Protein AF-A0A959KYI1-F1 (afdb_monomer)

Secondary structure (DSSP, 8-state):
-TTT---GGGGHHHHHHHHHTT----------TTTTS--STTS-HHHHHHHHHHHHHHHHHHHHHHHHTHHHHT--TTS-EEEEETHHHHHHHHHHHS-HHHH-SS-----TT---SEEEEES-EES-GGGS-TTT---EEEEEETT-SSS-SSEEEGGG--TT-TT--EEEEHHHHHHHHHHTT--EEEEEETT--GGGGGHHHHT-HHHHHHHHHHHHTT---EEEEEE--

Sequence (233 aa):
GGFS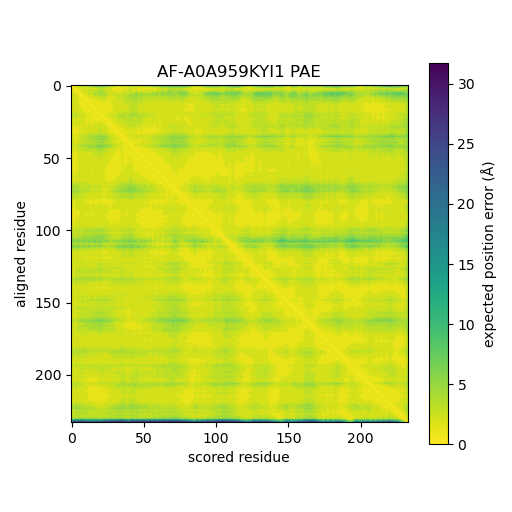SGERSAGHPFCEFMAGEGFVAASISYTLYMQDKDFSCGGITGEKIKAMQYGANDLWLATSYLIGQRKTYRIDPSKIFIAGSSAGAETCFHAAFWNREQMKRYEHRLPDDFRYAGMIAGAGAIMDLNLITAQNRIPTLMFHGDQDRLVPYGTAAHHYCDPSATGWLMFFGSHSVFEYLRNMGETCSLLTYRDKGHEVAGILFDQNQEVISRFLKRVLDGEIFQEHAVLTD

Radius of gyration: 16.6 Å; Cα contacts (8 Å, |Δi|>4): 463; chains: 1; bounding box: 40×35×45 Å

Nearest PDB structures (foldseek):
  5vns-assembly1_A  TM=3.622E-01  e=4.805E-01  Mycobacterium tuberculosis
  4qdx-assembly1_A  TM=3.759E-01  e=1.154E+00  Mycobacterium tuberculosis H37Rv
  6hcd-assembly1_A  TM=3.289E-01  e=4.574E+00  Archaeoglobus fulgidus
  3zx3-assembly1_B  TM=2.693E-01  e=8.034E+00  Rattus norvegicus

Structure (mmCIF, N/CA/C/O backbone):
data_AF-A0A959KYI1-F1
#
_entry.id   AF-A0A959KYI1-F1
#
loop_
_atom_site.group_PDB
_atom_site.id
_atom_site.type_symbol
_atom_site.label_atom_id
_atom_site.label_alt_id
_atom_site.label_comp_id
_atom_site.label_asym_id
_atom_site.label_entity_id
_atom_site.label_seq_id
_atom_site.pdbx_PDB_ins_code
_atom_site.Cartn_x
_atom_site.Cartn_y
_atom_site.Cartn_z
_atom_site.occupancy
_atom_site.B_iso_or_equiv
_atom_site.auth_seq_id
_atom_site.auth_comp_id
_atom_site.auth_asym_id
_atom_site.auth_atom_id
_atom_site.pdbx_PDB_model_num
ATOM 1 N N . GLY A 1 1 ? 6.718 9.550 -5.365 1.00 81.81 1 GLY A N 1
ATOM 2 C CA . GLY A 1 1 ? 6.516 8.160 -5.815 1.00 81.81 1 GLY A CA 1
ATOM 3 C C . GLY A 1 1 ? 7.852 7.465 -5.995 1.00 81.81 1 GLY A C 1
ATOM 4 O O . GLY A 1 1 ? 8.882 8.116 -5.862 1.00 81.81 1 GLY A O 1
ATOM 5 N N . GLY A 1 2 ? 7.836 6.153 -6.261 1.00 95.19 2 GLY A N 1
ATOM 6 C CA . GLY A 1 2 ? 9.047 5.347 -6.499 1.00 95.19 2 GLY A CA 1
ATOM 7 C C . GLY A 1 2 ? 10.052 5.322 -5.340 1.00 95.19 2 GLY A C 1
ATOM 8 O O . GLY A 1 2 ? 11.241 5.148 -5.573 1.00 95.19 2 GLY A O 1
ATOM 9 N N . PHE A 1 3 ? 9.600 5.583 -4.107 1.00 98.25 3 PHE A N 1
ATOM 10 C CA . PHE A 1 3 ? 10.446 5.762 -2.917 1.00 98.25 3 PHE A CA 1
ATOM 11 C C . PHE A 1 3 ? 11.528 6.850 -3.025 1.00 98.25 3 PHE A C 1
ATOM 13 O O . PHE A 1 3 ? 12.450 6.870 -2.213 1.00 98.25 3 PHE A O 1
ATOM 20 N N . SER A 1 4 ? 11.445 7.745 -4.011 1.00 97.56 4 SER A N 1
ATOM 21 C CA . SER A 1 4 ? 12.467 8.763 -4.295 1.00 97.56 4 SER A CA 1
ATOM 22 C C . SER A 1 4 ? 11.951 10.196 -4.182 1.00 97.56 4 SER A C 1
ATOM 24 O O . SER A 1 4 ? 12.737 11.133 -4.084 1.00 97.56 4 SER A O 1
ATOM 26 N N . SER A 1 5 ? 10.630 10.378 -4.187 1.00 96.56 5 SER A N 1
ATOM 27 C CA . SER A 1 5 ? 9.976 11.687 -4.153 1.00 96.56 5 SER A CA 1
ATOM 28 C C . SER A 1 5 ? 8.625 11.642 -3.440 1.00 96.56 5 SER A C 1
ATOM 30 O O . SER A 1 5 ? 8.045 10.570 -3.238 1.00 96.56 5 SER A O 1
ATOM 32 N N . GLY A 1 6 ? 8.075 12.818 -3.151 1.00 93.25 6 GLY A N 1
ATOM 33 C CA . GLY A 1 6 ? 6.743 13.000 -2.580 1.00 93.25 6 GLY A CA 1
ATOM 34 C C . GLY A 1 6 ? 6.786 13.692 -1.225 1.00 93.25 6 GLY A C 1
ATOM 35 O O . GLY A 1 6 ? 7.825 13.778 -0.575 1.00 93.25 6 GLY A O 1
ATOM 36 N N . GLU A 1 7 ? 5.632 14.186 -0.801 1.00 93.81 7 GLU A N 1
ATOM 37 C CA . GLU A 1 7 ? 5.469 14.913 0.451 1.00 93.81 7 GLU A CA 1
ATOM 38 C C . GLU A 1 7 ? 4.096 14.629 1.060 1.00 93.81 7 GLU A C 1
ATOM 40 O O . GLU A 1 7 ? 3.144 14.279 0.362 1.00 93.81 7 GLU A O 1
ATOM 45 N N . ARG A 1 8 ? 3.989 14.773 2.384 1.00 93.12 8 ARG A N 1
ATOM 46 C CA . ARG A 1 8 ? 2.762 14.422 3.118 1.00 93.12 8 ARG A CA 1
ATOM 47 C C . ARG A 1 8 ? 1.567 15.313 2.763 1.00 93.12 8 ARG A C 1
ATOM 49 O O . ARG A 1 8 ? 0.428 14.868 2.888 1.00 93.12 8 ARG A O 1
ATOM 56 N N . SER A 1 9 ? 1.824 16.550 2.337 1.00 95.94 9 SER A N 1
ATOM 57 C CA . SER A 1 9 ? 0.815 17.544 1.946 1.00 95.94 9 SER A CA 1
ATOM 58 C C . SER A 1 9 ? -0.052 17.068 0.791 1.00 95.94 9 SER A C 1
ATOM 60 O O . SER A 1 9 ? -1.235 17.392 0.760 1.00 95.94 9 SER A O 1
ATOM 62 N N . ALA A 1 10 ? 0.490 16.228 -0.096 1.00 93.81 10 ALA A N 1
ATOM 63 C CA . ALA A 1 10 ? -0.273 15.621 -1.184 1.00 93.81 10 ALA A CA 1
ATOM 64 C C . ALA A 1 10 ? -1.470 14.792 -0.679 1.00 93.81 10 ALA A C 1
ATOM 66 O O . ALA A 1 10 ? -2.479 14.693 -1.363 1.00 93.81 10 ALA A O 1
ATOM 67 N N . GLY A 1 11 ? -1.389 14.232 0.533 1.00 95.94 11 GLY A N 1
ATOM 68 C CA . GLY A 1 11 ? -2.485 13.475 1.141 1.00 95.94 11 GLY A CA 1
ATOM 69 C C . GLY A 1 11 ? -3.509 14.322 1.903 1.00 95.94 11 GLY A C 1
ATOM 70 O O . GLY A 1 11 ? -4.488 13.759 2.388 1.00 95.94 11 GLY A O 1
ATOM 71 N N . HIS A 1 12 ? -3.304 15.638 2.057 1.00 97.25 12 HIS A N 1
ATOM 72 C CA . HIS A 1 12 ? -4.212 16.481 2.846 1.00 97.25 12 HIS A CA 1
ATOM 73 C C . HIS A 1 12 ? -5.642 16.517 2.287 1.00 97.25 12 HIS A C 1
ATOM 75 O O . HIS A 1 12 ? -6.546 16.278 3.084 1.00 97.25 12 HIS A O 1
ATOM 81 N N . PRO A 1 13 ? -5.884 16.706 0.971 1.00 97.69 13 PRO A N 1
ATOM 82 C CA . PRO A 1 13 ? -7.253 16.737 0.445 1.00 97.69 13 PRO A CA 1
ATOM 83 C C . PRO A 1 13 ? -8.016 15.434 0.711 1.00 97.69 13 PRO A C 1
ATOM 85 O O . PRO A 1 13 ? -9.176 15.452 1.114 1.00 97.69 13 PRO A O 1
ATOM 88 N N . PHE A 1 14 ? -7.340 14.290 0.568 1.00 98.12 14 PHE A N 1
ATOM 89 C CA . PHE A 1 14 ? -7.917 12.993 0.912 1.00 98.12 14 PHE A CA 1
ATOM 90 C C . PHE A 1 14 ? -8.197 12.864 2.415 1.00 98.12 14 PHE A C 1
ATOM 92 O O . PHE A 1 14 ? -9.258 12.382 2.808 1.00 98.12 14 PHE A O 1
ATOM 99 N N . CYS A 1 15 ? -7.288 13.333 3.274 1.00 98.38 15 CYS A N 1
ATOM 100 C CA . CYS A 1 15 ? -7.518 13.326 4.718 1.00 98.38 15 CYS A CA 1
ATOM 101 C C . CYS A 1 15 ? -8.690 14.231 5.126 1.00 98.38 15 CYS A C 1
ATOM 103 O O . CYS A 1 15 ? -9.468 13.846 5.99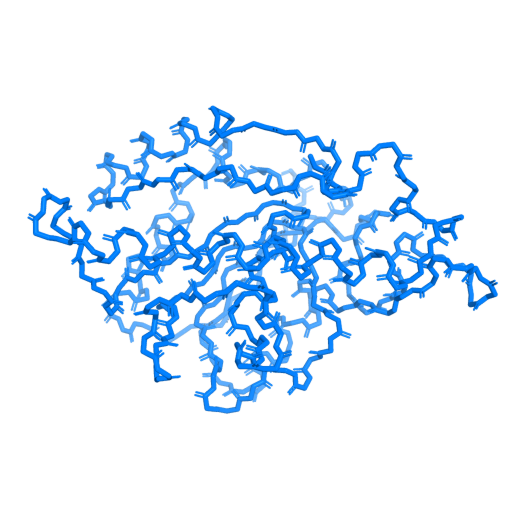5 1.00 98.38 15 CYS A O 1
ATOM 105 N N . GLU A 1 16 ? -8.837 15.400 4.501 1.00 98.38 16 GLU A N 1
ATOM 106 C CA . GLU A 1 16 ? -9.958 16.317 4.730 1.00 98.38 16 GLU A CA 1
ATOM 107 C C . GLU A 1 16 ? -11.292 15.680 4.329 1.00 98.38 16 GLU A C 1
ATOM 109 O O . GLU A 1 16 ? -12.239 15.704 5.117 1.00 98.38 16 GLU A O 1
ATOM 114 N N . PHE A 1 17 ? -11.351 15.033 3.159 1.00 98.56 17 PHE A N 1
ATOM 115 C CA . PHE A 1 17 ? -12.530 14.277 2.737 1.00 98.56 17 PHE A CA 1
ATOM 116 C C . PHE A 1 17 ? -12.882 1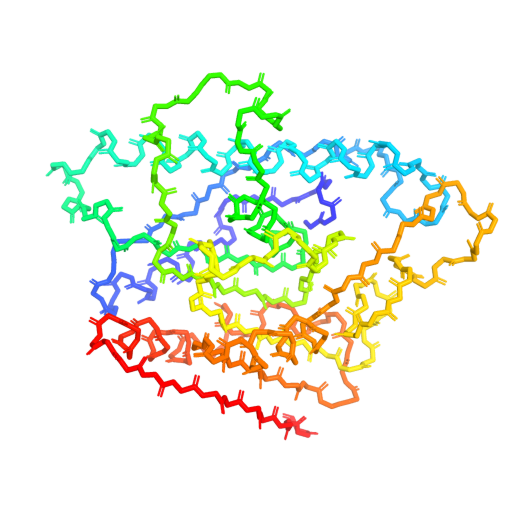3.170 3.741 1.00 98.56 17 PHE A C 1
ATOM 118 O O . PHE A 1 17 ? -14.011 13.095 4.225 1.00 98.56 17 PHE A O 1
ATOM 125 N N . MET A 1 18 ? -11.904 12.340 4.118 1.00 98.62 18 MET A N 1
ATOM 126 C CA . MET A 1 18 ? -12.131 11.233 5.051 1.00 98.62 18 MET A CA 1
ATOM 127 C C . MET A 1 18 ? -12.538 11.721 6.450 1.00 98.62 18 MET A C 1
ATOM 129 O O . MET A 1 18 ? -13.353 11.071 7.109 1.00 98.62 18 MET A O 1
ATOM 133 N N . ALA A 1 19 ? -12.036 12.880 6.885 1.00 98.06 19 ALA A N 1
ATOM 134 C CA . ALA A 1 19 ? -12.492 13.537 8.107 1.00 98.06 19 ALA A CA 1
ATOM 135 C C . ALA A 1 19 ? -13.965 13.960 8.023 1.00 98.06 19 ALA A C 1
ATOM 137 O O . ALA A 1 19 ? -14.714 13.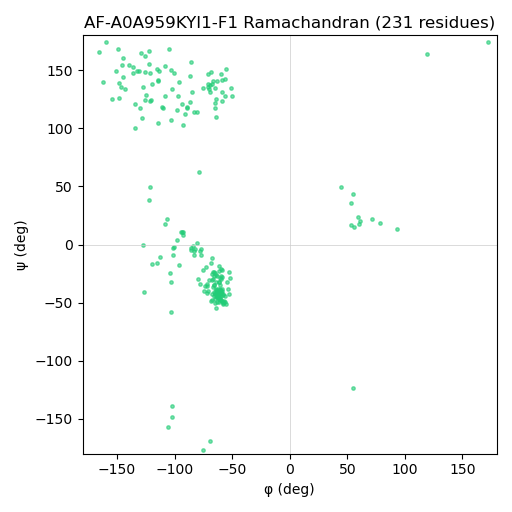743 8.979 1.00 98.06 19 ALA A O 1
ATOM 138 N N . GLY A 1 20 ? -14.403 14.483 6.873 1.00 98.19 20 GLY A N 1
ATOM 139 C CA . GLY A 1 20 ? -15.817 14.755 6.588 1.00 98.19 20 GLY A CA 1
ATOM 140 C C . GLY A 1 20 ? -16.695 13.498 6.616 1.00 98.19 20 GLY A C 1
ATOM 141 O O . GLY A 1 20 ? -17.833 13.550 7.076 1.00 98.19 20 GLY A O 1
ATOM 142 N N . GLU A 1 21 ? -16.139 12.351 6.223 1.00 98.12 21 GLU A N 1
ATOM 143 C CA . GLU A 1 21 ? -16.808 11.043 6.241 1.00 98.12 21 GLU A CA 1
ATOM 144 C C . GLU A 1 21 ? -16.830 10.360 7.624 1.00 98.12 21 GLU A C 1
ATOM 146 O O . GLU A 1 21 ? -17.360 9.251 7.750 1.00 98.12 21 GLU A O 1
ATOM 151 N N . GLY A 1 22 ? -16.285 11.010 8.660 1.00 96.62 22 GLY A N 1
ATOM 152 C CA . GLY A 1 22 ? -16.297 10.529 10.045 1.00 96.62 22 GLY A CA 1
ATOM 153 C C . GLY A 1 22 ? -15.065 9.721 10.466 1.00 96.62 22 GLY A C 1
ATOM 154 O O . GLY A 1 22 ? -15.093 9.083 11.520 1.00 96.62 22 GLY A O 1
ATOM 155 N N . PHE A 1 23 ? -13.983 9.743 9.682 1.00 98.12 23 PHE A N 1
ATOM 156 C CA . PHE A 1 23 ? -12.733 9.050 9.999 1.00 98.12 23 PHE A CA 1
ATOM 157 C C . PHE A 1 23 ? -11.676 9.997 10.571 1.00 98.12 23 PHE A C 1
ATOM 159 O O . PHE A 1 23 ? -11.552 11.150 10.174 1.00 98.12 23 PHE A O 1
ATOM 166 N N . VAL A 1 24 ? -10.831 9.490 11.467 1.00 97.88 24 VAL A N 1
ATOM 167 C CA . VAL A 1 24 ? -9.574 10.170 11.802 1.00 97.88 24 VAL A CA 1
ATOM 168 C C . VAL A 1 24 ? -8.572 9.837 10.703 1.00 97.88 24 VAL A C 1
ATOM 170 O O . VAL A 1 24 ? -8.180 8.679 10.568 1.00 97.88 24 VAL A O 1
ATOM 173 N N . ALA A 1 25 ? -8.160 10.834 9.922 1.00 97.62 25 ALA A N 1
ATOM 174 C CA . ALA A 1 25 ? -7.236 10.652 8.808 1.00 97.62 25 ALA A CA 1
ATOM 175 C C . ALA A 1 25 ? -5.907 11.377 9.052 1.00 97.62 25 ALA A C 1
ATOM 177 O O . ALA A 1 25 ? -5.871 12.478 9.600 1.00 97.62 25 ALA A O 1
ATOM 178 N N . ALA A 1 26 ? -4.807 10.746 8.643 1.00 97.38 26 ALA A N 1
ATOM 179 C CA . ALA A 1 26 ? -3.468 11.308 8.739 1.00 97.38 26 ALA A CA 1
ATOM 180 C C . ALA A 1 26 ? -2.638 10.907 7.517 1.00 97.38 26 ALA A C 1
ATOM 182 O O . ALA A 1 26 ? -2.590 9.730 7.158 1.00 97.38 26 ALA A O 1
ATOM 183 N N . SER A 1 27 ? -1.938 11.873 6.923 1.00 97.62 27 SER A N 1
ATOM 184 C CA . SER A 1 27 ? -0.898 11.618 5.931 1.00 97.62 27 SER A CA 1
ATOM 185 C C . SER A 1 27 ? 0.475 11.616 6.601 1.00 97.62 27 SER A C 1
ATOM 187 O O . SER A 1 27 ? 0.767 12.423 7.489 1.00 97.62 27 SER A O 1
ATOM 189 N N . ILE A 1 28 ? 1.337 10.686 6.192 1.00 97.50 28 ILE A N 1
ATOM 190 C CA . ILE A 1 28 ? 2.666 10.505 6.784 1.00 97.50 28 ILE A CA 1
ATOM 191 C C . ILE A 1 28 ? 3.751 10.819 5.760 1.00 97.50 28 ILE A C 1
ATOM 193 O O . ILE A 1 28 ? 3.571 10.636 4.558 1.00 97.50 28 ILE A O 1
ATOM 197 N N . SER A 1 29 ? 4.903 11.270 6.245 1.00 97.44 29 SER A N 1
ATOM 198 C CA . SER A 1 29 ? 6.139 11.187 5.469 1.00 97.44 29 SER A CA 1
ATOM 199 C C . SER A 1 29 ? 6.772 9.820 5.709 1.00 97.44 29 SER A C 1
ATOM 201 O O . SER A 1 29 ? 6.733 9.325 6.833 1.00 97.44 29 SER A O 1
ATOM 203 N N . TYR A 1 30 ? 7.401 9.262 4.682 1.00 96.88 30 TYR A N 1
ATOM 204 C CA . TYR A 1 30 ? 8.293 8.113 4.798 1.00 96.88 30 TYR A CA 1
ATOM 205 C C . TYR A 1 30 ? 9.651 8.453 4.173 1.00 96.88 30 TYR A C 1
ATOM 207 O O . TYR A 1 30 ? 9.785 9.422 3.420 1.00 96.88 30 TYR A O 1
ATOM 215 N N . THR A 1 31 ? 10.667 7.668 4.505 1.00 98.06 31 THR A N 1
ATOM 216 C CA . THR A 1 31 ? 12.043 7.835 4.045 1.00 98.06 31 THR A CA 1
ATOM 217 C C . THR A 1 31 ? 12.124 7.634 2.537 1.00 98.06 31 THR A C 1
ATOM 219 O O . THR A 1 31 ? 11.822 6.556 2.023 1.00 98.06 31 THR A O 1
ATOM 222 N N . LEU A 1 32 ? 12.600 8.653 1.822 1.00 98.12 32 LEU A N 1
ATOM 223 C CA . LEU A 1 32 ? 12.815 8.602 0.376 1.00 98.12 32 LEU A CA 1
ATOM 224 C C . LEU A 1 32 ? 14.123 7.863 0.040 1.00 98.12 32 LEU A C 1
ATOM 226 O O . LEU A 1 32 ? 15.070 8.432 -0.493 1.00 98.12 32 LEU A O 1
ATOM 230 N N . TYR A 1 33 ? 14.203 6.578 0.401 1.00 98.31 33 TYR A N 1
ATOM 231 C CA . TYR A 1 33 ? 15.430 5.777 0.320 1.00 98.31 33 TYR A CA 1
ATOM 232 C C . TYR A 1 33 ? 16.008 5.656 -1.100 1.00 98.31 33 TYR A C 1
ATOM 234 O O . TYR A 1 33 ? 17.217 5.461 -1.254 1.00 98.31 33 TYR A O 1
ATOM 242 N N . MET A 1 34 ? 15.156 5.755 -2.123 1.00 98.12 34 MET A N 1
ATOM 243 C CA . MET A 1 34 ? 15.548 5.693 -3.533 1.00 98.12 34 MET A CA 1
ATOM 244 C C . MET A 1 34 ? 15.827 7.070 -4.138 1.00 98.12 34 MET A C 1
ATOM 246 O O . MET A 1 34 ? 15.969 7.176 -5.354 1.00 98.12 34 MET A O 1
ATOM 250 N N . GLN A 1 35 ? 15.909 8.128 -3.327 1.00 96.75 35 GLN A N 1
ATOM 251 C CA . GLN A 1 35 ? 16.409 9.411 -3.807 1.00 96.75 35 GLN A CA 1
ATOM 252 C C . GLN A 1 35 ? 17.811 9.208 -4.405 1.00 96.75 35 GLN A C 1
ATOM 254 O O . GLN A 1 35 ? 18.667 8.567 -3.794 1.00 96.75 35 GLN A O 1
ATOM 259 N N . ASP A 1 36 ? 17.993 9.684 -5.637 1.00 95.50 36 ASP A N 1
ATOM 260 C CA . ASP A 1 36 ? 19.219 9.546 -6.435 1.00 95.50 36 ASP A CA 1
ATOM 261 C C . ASP A 1 36 ? 19.646 8.095 -6.752 1.00 95.50 36 ASP A C 1
ATOM 263 O O . ASP A 1 36 ? 20.799 7.836 -7.102 1.00 95.50 36 ASP A O 1
ATOM 267 N N . LYS A 1 37 ? 18.719 7.130 -6.667 1.00 96.69 37 LYS A N 1
ATOM 268 C CA . LYS A 1 37 ? 18.940 5.721 -7.034 1.00 96.69 37 LYS A CA 1
ATOM 269 C C . LYS A 1 37 ? 17.953 5.267 -8.103 1.00 96.69 37 LYS A C 1
ATOM 271 O O . LYS A 1 37 ? 16.838 5.772 -8.200 1.00 96.69 37 LYS A O 1
ATOM 276 N N . ASP A 1 38 ? 18.342 4.249 -8.864 1.00 96.00 38 ASP A N 1
ATOM 277 C CA . ASP A 1 38 ? 17.467 3.651 -9.870 1.00 96.00 38 ASP A CA 1
ATOM 278 C C . ASP A 1 38 ? 16.523 2.608 -9.239 1.00 96.00 38 ASP A C 1
ATOM 280 O O . ASP A 1 38 ? 16.957 1.563 -8.746 1.00 96.00 38 ASP A O 1
ATOM 284 N N . PHE A 1 39 ? 15.218 2.900 -9.247 1.00 96.50 39 PHE A N 1
ATOM 285 C CA . PHE A 1 39 ? 14.150 1.981 -8.826 1.00 96.50 39 PHE A CA 1
ATOM 286 C C . PHE A 1 39 ? 13.562 1.169 -10.004 1.00 96.50 39 PHE A C 1
ATOM 288 O O . PHE A 1 39 ? 12.628 0.394 -9.824 1.00 96.50 39 PHE A O 1
ATOM 295 N N . SER A 1 40 ? 14.161 1.253 -11.193 1.00 96.25 40 SER A N 1
ATOM 296 C CA . SER A 1 40 ? 13.797 0.530 -12.416 1.00 96.25 40 SER A CA 1
ATOM 297 C C . SER A 1 40 ? 14.790 -0.608 -12.722 1.00 96.25 40 SER A C 1
ATOM 299 O O . SER A 1 40 ? 15.408 -1.173 -11.813 1.00 96.25 40 SER A O 1
ATOM 301 N N . CYS A 1 41 ? 14.890 -1.044 -13.975 1.00 97.56 41 CYS A N 1
ATOM 302 C CA . CYS A 1 41 ? 15.627 -2.243 -14.381 1.00 97.56 41 CYS A CA 1
ATOM 303 C C . CYS A 1 41 ? 17.147 -2.150 -14.211 1.00 97.56 41 CYS A C 1
ATOM 305 O O . CYS A 1 41 ? 17.772 -3.167 -13.914 1.00 97.56 41 CYS A O 1
ATOM 307 N N . GLY A 1 42 ? 17.734 -0.956 -14.340 1.00 97.50 42 GLY A N 1
ATOM 308 C CA . GLY A 1 42 ? 19.164 -0.723 -14.100 1.00 97.50 42 GLY A CA 1
ATOM 309 C C . GLY A 1 42 ? 19.536 -0.629 -12.616 1.00 97.50 42 GLY A C 1
ATOM 310 O O . GLY A 1 42 ? 20.717 -0.564 -12.280 1.00 97.50 42 GLY A O 1
ATOM 311 N N . GLY A 1 43 ? 18.539 -0.646 -11.726 1.00 96.50 43 GLY A N 1
ATOM 312 C CA . GLY A 1 43 ? 18.718 -0.608 -10.282 1.00 96.50 43 GLY A CA 1
ATOM 313 C C . GLY A 1 43 ? 19.333 -1.876 -9.699 1.00 96.50 43 GLY A C 1
ATOM 314 O O . GLY A 1 43 ? 19.801 -2.764 -10.405 1.00 96.50 43 GLY A O 1
ATOM 315 N N . ILE A 1 44 ? 19.304 -1.978 -8.371 1.00 97.56 44 ILE A N 1
ATOM 316 C CA . ILE A 1 44 ? 19.782 -3.151 -7.629 1.00 97.56 44 ILE A CA 1
ATOM 317 C C . ILE A 1 44 ? 18.613 -3.713 -6.826 1.00 97.56 44 ILE A C 1
ATOM 319 O O . ILE A 1 44 ? 18.034 -3.003 -6.002 1.00 97.56 44 ILE A O 1
ATOM 323 N N . THR A 1 45 ? 18.285 -4.993 -7.007 1.00 97.94 45 THR A N 1
ATOM 324 C CA . THR A 1 45 ? 17.152 -5.644 -6.321 1.00 97.94 45 THR A CA 1
ATOM 325 C C . THR A 1 45 ? 17.189 -5.469 -4.802 1.00 97.94 45 THR A C 1
ATOM 327 O O . THR A 1 45 ? 16.181 -5.114 -4.197 1.00 97.94 45 THR A O 1
ATOM 330 N N . GLY A 1 46 ? 18.361 -5.617 -4.177 1.00 98.00 46 GLY A N 1
ATOM 331 C CA . GLY A 1 46 ? 18.518 -5.399 -2.734 1.00 98.00 46 GLY A CA 1
ATOM 332 C C . GLY A 1 46 ? 18.189 -3.971 -2.277 1.00 98.00 46 GLY A C 1
ATOM 333 O O . GLY A 1 46 ? 17.660 -3.789 -1.183 1.00 98.00 46 GLY A O 1
ATOM 334 N N . GLU A 1 47 ? 18.439 -2.957 -3.109 1.00 98.19 47 GLU A N 1
ATOM 335 C CA . GLU A 1 47 ? 18.081 -1.566 -2.800 1.00 98.19 47 GLU A CA 1
ATOM 336 C C . GLU A 1 47 ? 16.570 -1.335 -2.917 1.00 98.19 47 GLU A C 1
ATOM 338 O O . GLU A 1 47 ? 15.999 -0.650 -2.069 1.00 98.19 47 GLU A O 1
ATOM 343 N N . LYS A 1 48 ? 15.901 -1.985 -3.881 1.00 98.06 48 LYS A N 1
ATOM 344 C CA . LYS A 1 48 ? 14.433 -1.964 -3.984 1.00 98.06 48 LYS A CA 1
ATOM 345 C C . LYS A 1 48 ? 13.771 -2.564 -2.743 1.00 98.06 48 LYS A C 1
ATOM 347 O O . LYS A 1 48 ? 12.852 -1.973 -2.183 1.00 98.06 48 LYS A O 1
ATOM 352 N N . ILE A 1 49 ? 14.284 -3.705 -2.275 1.00 98.25 49 ILE A N 1
ATOM 353 C CA . ILE A 1 49 ? 13.794 -4.370 -1.058 1.00 98.25 49 ILE A CA 1
ATOM 354 C C . ILE A 1 49 ? 13.984 -3.471 0.163 1.00 98.25 49 ILE A C 1
ATOM 356 O O . ILE A 1 49 ? 13.056 -3.305 0.956 1.00 98.25 49 ILE A O 1
ATOM 360 N N . LYS A 1 50 ? 15.152 -2.830 0.295 1.00 98.31 50 LYS A N 1
ATOM 361 C CA . LYS A 1 50 ? 15.383 -1.851 1.365 1.00 98.31 50 LYS A CA 1
ATOM 362 C C . LYS A 1 50 ? 14.402 -0.686 1.285 1.00 98.31 50 LYS A C 1
ATOM 364 O O . LYS A 1 50 ? 13.894 -0.291 2.324 1.00 98.31 50 LYS A O 1
ATOM 369 N N . ALA A 1 51 ? 14.103 -0.161 0.099 1.00 98.38 51 ALA A N 1
ATOM 370 C CA . ALA A 1 51 ? 13.156 0.942 -0.055 1.00 98.38 51 ALA A CA 1
ATOM 371 C C . ALA A 1 51 ? 11.772 0.604 0.524 1.00 98.38 51 ALA A C 1
ATOM 373 O O . ALA A 1 51 ? 11.258 1.342 1.366 1.00 98.38 51 ALA A O 1
ATOM 374 N N . MET A 1 52 ? 11.234 -0.565 0.164 1.00 98.50 52 MET A N 1
ATOM 375 C CA . MET A 1 52 ? 9.989 -1.087 0.734 1.00 98.50 52 MET A CA 1
ATOM 376 C C . MET A 1 52 ? 10.112 -1.330 2.248 1.00 98.50 52 MET A C 1
ATOM 378 O O . MET A 1 52 ? 9.191 -1.010 2.996 1.00 98.50 52 MET A O 1
ATOM 382 N N . GLN A 1 53 ? 11.265 -1.822 2.725 1.00 98.62 53 GLN A N 1
ATOM 383 C CA . GLN A 1 53 ? 11.551 -1.994 4.156 1.00 98.62 53 GLN A CA 1
ATOM 384 C C . GLN A 1 53 ? 11.508 -0.672 4.928 1.00 98.62 53 GLN A C 1
ATOM 386 O O . GLN A 1 53 ? 10.894 -0.621 5.993 1.00 98.62 53 GLN A O 1
ATOM 391 N N . TYR A 1 54 ? 12.129 0.388 4.409 1.00 98.69 54 TYR A N 1
ATOM 392 C CA . TYR A 1 54 ? 12.077 1.724 5.004 1.00 98.69 54 TYR A CA 1
ATOM 393 C C . TYR A 1 54 ? 10.639 2.250 5.047 1.00 98.69 54 TYR A C 1
ATOM 395 O O . TYR A 1 54 ? 10.174 2.625 6.120 1.00 98.69 54 TYR A O 1
ATOM 403 N N . GLY A 1 55 ? 9.907 2.177 3.929 1.00 98.50 55 GLY A N 1
ATOM 404 C CA . GLY A 1 55 ? 8.502 2.588 3.877 1.00 98.50 55 GLY A CA 1
ATOM 405 C C . GLY A 1 55 ? 7.632 1.861 4.907 1.00 98.50 55 GLY A C 1
ATOM 406 O O . GLY A 1 55 ? 6.914 2.504 5.675 1.00 98.50 55 GLY A O 1
ATOM 407 N N . ALA A 1 56 ? 7.729 0.528 4.975 1.00 98.62 56 ALA A N 1
ATOM 408 C CA . ALA A 1 56 ? 6.954 -0.278 5.918 1.00 98.62 56 ALA A CA 1
ATOM 409 C C . ALA A 1 56 ? 7.273 0.072 7.382 1.00 98.62 56 ALA A C 1
ATOM 411 O O . ALA A 1 56 ? 6.363 0.235 8.194 1.00 98.62 56 ALA A O 1
ATOM 412 N N . ASN A 1 57 ? 8.556 0.255 7.708 1.00 98.69 57 ASN A N 1
ATOM 413 C CA . ASN A 1 57 ? 8.987 0.640 9.051 1.00 98.69 57 ASN A CA 1
ATOM 414 C C . ASN A 1 57 ? 8.495 2.033 9.452 1.00 98.69 57 ASN A C 1
ATOM 416 O O . ASN A 1 57 ? 8.024 2.212 10.575 1.00 98.69 57 ASN A O 1
ATOM 420 N N . ASP A 1 58 ? 8.559 3.003 8.544 1.00 98.69 58 ASP A N 1
ATOM 421 C CA . ASP A 1 58 ? 8.079 4.358 8.814 1.00 98.69 58 ASP A CA 1
ATOM 422 C C . ASP A 1 58 ? 6.556 4.379 9.008 1.00 98.69 58 ASP A C 1
ATOM 424 O O . ASP A 1 58 ? 6.052 5.064 9.903 1.00 98.69 58 ASP A O 1
ATOM 428 N N . LEU A 1 59 ? 5.818 3.554 8.256 1.00 98.69 59 LEU A N 1
ATOM 429 C CA . LEU A 1 59 ? 4.383 3.357 8.463 1.00 98.69 59 LEU A CA 1
ATOM 430 C C . LEU A 1 59 ? 4.082 2.684 9.814 1.00 98.69 59 LEU A C 1
ATOM 432 O O . LEU A 1 59 ? 3.161 3.117 10.514 1.00 98.69 59 LEU A O 1
ATOM 436 N N . TRP A 1 60 ? 4.867 1.689 10.242 1.00 98.69 60 TRP A N 1
ATOM 437 C CA . TRP A 1 60 ? 4.730 1.088 11.577 1.00 98.69 60 TRP A CA 1
ATOM 438 C C . TRP A 1 60 ? 5.013 2.090 12.698 1.00 98.69 60 TRP A C 1
ATOM 440 O O . TRP A 1 60 ? 4.253 2.152 13.668 1.00 98.69 60 TRP A O 1
ATOM 450 N N . LEU A 1 61 ? 6.058 2.911 12.563 1.00 98.44 61 LEU A N 1
ATOM 451 C CA . LEU A 1 61 ? 6.388 3.966 13.523 1.00 98.44 61 LEU A CA 1
ATOM 452 C C . LEU A 1 61 ? 5.276 5.015 13.607 1.00 98.44 61 LEU A C 1
ATOM 454 O O . LEU A 1 61 ? 4.849 5.366 14.710 1.00 98.44 61 LEU A O 1
ATOM 458 N N . ALA A 1 62 ? 4.755 5.469 12.466 1.00 98.19 62 ALA A N 1
ATOM 459 C CA . ALA A 1 62 ? 3.648 6.418 12.430 1.00 98.19 62 ALA A CA 1
ATOM 460 C C . ALA A 1 62 ? 2.369 5.827 13.044 1.00 98.19 62 ALA A C 1
ATOM 462 O O . ALA A 1 62 ? 1.715 6.478 13.861 1.00 98.19 62 ALA A O 1
ATOM 463 N N . THR A 1 63 ? 2.059 4.565 12.735 1.00 98.38 63 THR A N 1
ATOM 464 C CA . THR A 1 63 ? 0.933 3.835 13.342 1.00 98.38 63 THR A CA 1
ATOM 465 C C . THR A 1 63 ? 1.104 3.746 14.860 1.00 98.38 63 THR A C 1
ATOM 467 O O . THR A 1 63 ? 0.193 4.079 15.619 1.00 98.38 63 THR A O 1
ATOM 470 N N . SER A 1 64 ? 2.299 3.368 15.326 1.00 97.88 64 SER A N 1
ATOM 471 C CA . SER A 1 64 ? 2.626 3.280 16.750 1.00 97.88 64 SER A CA 1
ATOM 472 C C . SER A 1 64 ? 2.486 4.631 17.455 1.00 97.88 64 SER A C 1
ATOM 474 O O . SER A 1 64 ? 1.990 4.682 18.583 1.00 97.88 64 SER A O 1
ATOM 476 N N . TYR A 1 65 ? 2.912 5.719 16.811 1.00 97.56 65 TYR A N 1
ATOM 477 C CA . TYR A 1 65 ? 2.759 7.073 17.335 1.00 97.56 65 TYR A CA 1
ATOM 478 C C . TYR A 1 65 ? 1.279 7.449 17.478 1.00 97.56 65 TYR A C 1
ATOM 480 O O . TYR A 1 65 ? 0.859 7.875 18.555 1.00 97.56 65 TYR A O 1
ATOM 488 N N . LEU A 1 66 ? 0.477 7.231 16.431 1.00 97.12 66 LEU A N 1
ATOM 489 C CA . LEU A 1 66 ? -0.953 7.551 16.420 1.00 97.12 66 LEU A CA 1
ATOM 490 C C . LEU A 1 66 ? -1.734 6.752 17.474 1.00 97.12 66 LEU A C 1
ATOM 492 O O . LEU A 1 66 ? -2.545 7.329 18.198 1.00 97.12 66 LEU A O 1
ATOM 496 N N . ILE A 1 67 ? -1.423 5.465 17.661 1.00 97.25 67 ILE A N 1
ATOM 497 C CA . ILE A 1 67 ? -1.986 4.658 18.758 1.00 97.25 67 ILE A CA 1
ATOM 498 C C . ILE A 1 67 ? -1.607 5.243 20.127 1.00 97.25 67 ILE A C 1
ATOM 500 O O . ILE A 1 67 ? -2.441 5.283 21.034 1.00 97.25 67 ILE A O 1
ATOM 504 N N . GLY A 1 68 ? -0.383 5.753 20.287 1.00 96.94 68 GLY A N 1
ATOM 505 C CA . GLY A 1 68 ? 0.032 6.478 21.493 1.00 96.94 68 GLY A CA 1
ATOM 506 C C . GLY A 1 68 ? -0.797 7.743 21.758 1.00 96.94 68 GLY A C 1
ATOM 507 O O . GLY A 1 68 ? -1.019 8.101 22.914 1.00 96.94 68 GLY A O 1
ATOM 508 N N . GLN A 1 69 ? -1.324 8.370 20.702 1.00 97.12 69 GLN A N 1
ATOM 509 C CA . GLN A 1 69 ? -2.187 9.555 20.756 1.00 97.12 69 GLN A CA 1
ATOM 510 C C . GLN A 1 69 ? -3.690 9.229 20.761 1.00 97.12 69 GLN A C 1
ATOM 512 O O . GLN A 1 69 ? -4.525 10.129 20.648 1.00 97.12 69 GLN A O 1
ATOM 517 N N . ARG A 1 70 ? -4.072 7.957 20.937 1.00 96.25 70 ARG A N 1
ATOM 518 C CA . ARG A 1 70 ? -5.465 7.502 20.791 1.00 96.25 70 ARG A CA 1
ATOM 519 C C . ARG A 1 70 ? -6.492 8.244 21.644 1.00 96.25 70 ARG A C 1
ATOM 521 O O . ARG A 1 70 ? -7.624 8.403 21.212 1.00 96.25 70 ARG A O 1
ATOM 528 N N . LYS A 1 71 ? -6.116 8.718 22.838 1.00 97.19 71 LYS A N 1
ATOM 529 C CA . LYS A 1 71 ? -7.017 9.506 23.701 1.00 97.19 71 LYS A CA 1
ATOM 530 C C . LYS A 1 71 ? -7.269 10.903 23.129 1.00 97.19 71 LYS A C 1
ATOM 532 O O . LYS A 1 71 ? -8.399 11.373 23.170 1.00 97.19 71 LYS A O 1
ATOM 537 N N . THR A 1 72 ? -6.230 11.533 22.583 1.00 97.38 72 THR A N 1
ATOM 538 C CA . THR A 1 72 ? -6.278 12.878 21.996 1.00 97.38 72 THR A CA 1
ATOM 539 C C . THR A 1 72 ? -7.108 12.886 20.720 1.00 97.38 72 THR A C 1
ATOM 541 O O . THR A 1 72 ? -8.013 13.701 20.575 1.00 97.38 72 THR A O 1
ATOM 544 N N . TYR A 1 73 ? -6.834 11.940 19.820 1.00 95.62 73 TYR A N 1
ATOM 545 C CA . TYR A 1 73 ? -7.466 11.889 18.501 1.00 95.62 73 TYR A CA 1
ATOM 546 C C . TYR A 1 73 ? -8.649 10.921 18.419 1.00 95.62 73 TYR A C 1
ATOM 548 O O . TYR A 1 73 ? -9.216 10.762 17.350 1.00 95.62 73 TYR A O 1
ATOM 556 N N . ARG A 1 74 ? -9.041 10.287 19.535 1.00 95.75 74 ARG A N 1
ATOM 557 C CA . ARG A 1 74 ? -10.147 9.310 19.610 1.00 95.75 74 ARG A CA 1
ATOM 558 C C . ARG A 1 74 ? -9.987 8.142 18.624 1.00 95.75 74 ARG A C 1
ATOM 560 O O . ARG A 1 74 ? -10.940 7.733 17.971 1.00 95.75 74 ARG A O 1
ATOM 567 N N . ILE A 1 75 ? -8.771 7.608 18.531 1.00 96.88 75 ILE A N 1
ATOM 568 C CA . ILE A 1 75 ? -8.438 6.488 17.641 1.00 96.88 75 ILE A CA 1
ATOM 569 C C . ILE A 1 75 ? -8.779 5.170 18.336 1.00 96.88 75 ILE A C 1
ATOM 571 O O . ILE A 1 75 ? -8.359 4.935 19.469 1.00 96.88 75 ILE A O 1
ATOM 575 N N . ASP A 1 76 ? -9.487 4.288 17.641 1.00 97.00 76 ASP A N 1
ATOM 576 C CA . ASP A 1 76 ? -9.636 2.888 18.033 1.00 97.00 76 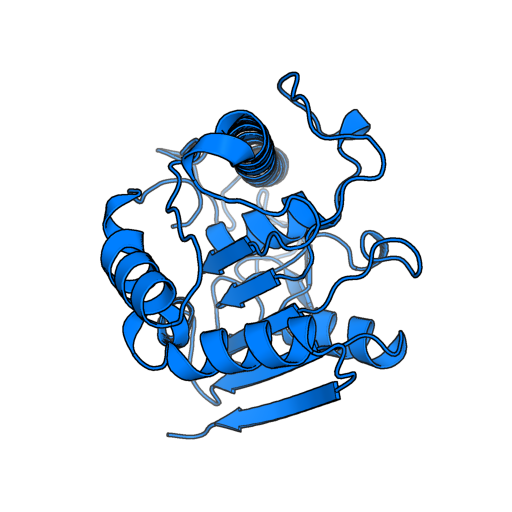ASP A CA 1
ATOM 577 C C . ASP A 1 76 ? -8.508 2.064 17.379 1.00 97.00 76 ASP A C 1
ATOM 579 O O . ASP A 1 76 ? -8.490 1.933 16.153 1.00 97.00 76 ASP A O 1
ATOM 583 N N . PRO A 1 77 ? -7.554 1.508 18.154 1.00 96.69 77 PRO A N 1
ATOM 584 C CA . PRO A 1 77 ? -6.439 0.745 17.594 1.00 96.69 77 PRO A CA 1
ATOM 585 C C . PRO A 1 77 ? -6.853 -0.510 16.818 1.00 96.69 77 PRO A C 1
ATOM 587 O O . PRO A 1 77 ? -6.047 -1.013 16.045 1.00 96.69 77 PRO A O 1
ATOM 590 N N . SER A 1 78 ? -8.079 -1.013 17.008 1.00 97.19 78 SER A N 1
ATOM 591 C CA . SER A 1 78 ? -8.604 -2.160 16.256 1.00 97.19 78 SER A CA 1
ATOM 592 C C . SER A 1 78 ? -9.184 -1.787 14.886 1.00 97.19 78 SER A C 1
ATOM 594 O O . SER A 1 78 ? -9.486 -2.671 14.091 1.00 97.19 78 SER A O 1
ATOM 596 N N . LYS A 1 79 ? -9.326 -0.487 14.590 1.00 98.00 79 LYS A N 1
ATOM 597 C CA . LYS A 1 79 ? -10.003 0.047 13.394 1.00 98.00 79 LYS A CA 1
ATOM 598 C C . LYS A 1 79 ? -9.087 0.944 12.561 1.00 98.00 79 LYS A C 1
ATOM 600 O O . LYS A 1 79 ? -9.506 1.985 12.059 1.00 98.00 79 LYS A O 1
ATOM 605 N N . ILE A 1 80 ? -7.814 0.567 12.448 1.00 98.69 80 ILE A N 1
ATOM 606 C CA . ILE A 1 80 ? -6.826 1.324 11.672 1.00 98.69 80 ILE A CA 1
ATOM 607 C C . ILE A 1 80 ? -6.742 0.763 10.256 1.00 98.69 80 ILE A C 1
ATOM 609 O O . ILE A 1 80 ? -6.373 -0.394 10.066 1.00 98.69 80 ILE A O 1
ATOM 613 N N . PHE A 1 81 ? -7.021 1.615 9.274 1.00 98.88 81 PHE A N 1
ATOM 614 C CA . PHE A 1 81 ? -6.834 1.335 7.854 1.00 98.88 81 PHE A CA 1
ATOM 615 C C . PHE A 1 81 ? -5.578 2.039 7.341 1.00 98.88 81 PHE A C 1
ATOM 617 O O . PHE A 1 81 ? -5.214 3.106 7.839 1.00 98.88 81 PHE A O 1
ATOM 624 N N . ILE A 1 82 ? -4.931 1.455 6.336 1.00 98.88 82 ILE A N 1
ATOM 625 C CA . ILE A 1 82 ? -3.787 2.059 5.641 1.00 98.88 82 ILE A CA 1
ATOM 626 C C . ILE A 1 82 ? -4.090 2.210 4.159 1.00 98.88 82 ILE A C 1
ATOM 628 O O . ILE A 1 82 ? -4.815 1.408 3.575 1.00 98.88 82 ILE A O 1
ATOM 632 N N . ALA A 1 83 ? -3.548 3.253 3.547 1.00 98.62 83 ALA A N 1
ATOM 633 C CA . ALA A 1 83 ? -3.822 3.558 2.159 1.00 98.62 83 ALA A CA 1
ATOM 634 C C . ALA A 1 83 ? -2.592 4.134 1.469 1.00 98.62 83 ALA A C 1
ATOM 636 O O . ALA A 1 83 ? -1.834 4.901 2.068 1.00 98.62 83 ALA A O 1
ATOM 637 N N . GLY A 1 84 ? -2.419 3.796 0.195 1.00 98.38 84 GLY A N 1
ATOM 638 C CA . GLY A 1 84 ? -1.352 4.363 -0.608 1.00 98.38 84 GLY A CA 1
ATOM 639 C C . GLY A 1 84 ? -1.523 4.130 -2.101 1.00 98.38 84 GLY A C 1
ATOM 640 O O . GLY A 1 84 ? -2.316 3.299 -2.543 1.00 98.38 84 GLY A O 1
ATOM 641 N N . SER A 1 85 ? -0.739 4.887 -2.863 1.00 98.25 85 SER A N 1
ATOM 642 C CA . SER A 1 85 ? -0.649 4.842 -4.322 1.00 98.25 85 SER A CA 1
ATOM 643 C C . SER A 1 85 ? 0.776 4.481 -4.740 1.00 98.25 85 SER A C 1
ATOM 645 O O . SER A 1 85 ? 1.729 5.002 -4.145 1.00 98.25 85 SER A O 1
ATOM 647 N N . SER A 1 86 ? 0.946 3.621 -5.748 1.00 98.00 86 SER A N 1
ATOM 648 C CA . SER A 1 86 ? 2.250 3.237 -6.306 1.00 98.00 86 SER A CA 1
ATOM 649 C C . SER A 1 86 ? 3.185 2.703 -5.202 1.00 98.00 86 SER A C 1
ATOM 651 O O . SER A 1 86 ? 2.792 1.840 -4.417 1.00 98.00 86 SER A O 1
ATOM 653 N N . ALA A 1 87 ? 4.375 3.283 -5.027 1.00 98.38 87 ALA A N 1
ATOM 654 C CA . ALA A 1 87 ? 5.284 2.988 -3.909 1.00 98.38 87 ALA A CA 1
ATOM 655 C C . ALA A 1 87 ? 4.633 3.092 -2.505 1.00 98.38 87 ALA A C 1
ATOM 657 O O . ALA A 1 87 ? 5.030 2.399 -1.567 1.00 98.38 87 ALA A O 1
ATOM 658 N N . GLY A 1 88 ? 3.611 3.939 -2.333 1.00 98.56 88 GLY A N 1
ATOM 659 C CA . GLY A 1 88 ? 2.823 4.000 -1.098 1.00 98.56 88 GLY A CA 1
ATOM 660 C C . GLY A 1 88 ? 1.911 2.782 -0.912 1.00 98.56 88 GLY A C 1
ATOM 661 O O . GLY A 1 88 ? 1.716 2.327 0.213 1.00 98.56 88 GLY A O 1
ATOM 662 N N . ALA A 1 89 ? 1.386 2.216 -2.000 1.00 98.75 89 ALA A N 1
ATOM 663 C CA . ALA A 1 89 ? 0.625 0.969 -1.968 1.00 98.75 89 ALA A CA 1
ATOM 664 C C . ALA A 1 89 ? 1.544 -0.232 -1.692 1.00 98.75 89 ALA A C 1
ATOM 666 O O . ALA A 1 89 ? 1.214 -1.072 -0.857 1.00 98.75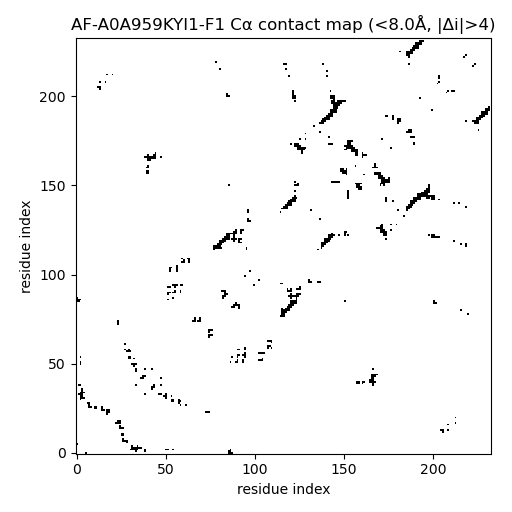 89 ALA A O 1
ATOM 667 N N . GLU A 1 90 ? 2.732 -0.272 -2.306 1.00 98.88 90 GLU A N 1
ATOM 668 C CA . GLU A 1 90 ? 3.782 -1.246 -1.966 1.00 98.88 90 GLU A CA 1
ATOM 669 C C . GLU A 1 90 ? 4.175 -1.137 -0.486 1.00 98.88 90 GLU A C 1
ATOM 671 O O . GLU A 1 90 ? 4.276 -2.150 0.202 1.00 98.88 90 GLU A O 1
ATOM 676 N N . THR A 1 91 ? 4.316 0.081 0.047 1.00 98.88 91 THR A N 1
ATOM 677 C CA . THR A 1 91 ? 4.524 0.302 1.489 1.00 98.88 91 THR A CA 1
ATOM 678 C C . THR A 1 91 ? 3.405 -0.325 2.322 1.00 98.88 91 THR A C 1
ATOM 680 O O . THR A 1 91 ? 3.692 -1.002 3.308 1.00 98.88 91 THR A O 1
ATOM 683 N N . CYS A 1 92 ? 2.141 -0.150 1.921 1.00 98.81 92 CYS A N 1
ATOM 684 C CA . CYS A 1 92 ? 0.999 -0.713 2.641 1.00 98.81 92 CYS A CA 1
ATOM 685 C C . CYS A 1 92 ? 0.988 -2.246 2.619 1.00 98.81 92 CYS A C 1
ATOM 687 O O . CYS A 1 92 ? 0.838 -2.857 3.676 1.00 98.81 92 CYS A O 1
ATOM 689 N N . PHE A 1 93 ? 1.206 -2.867 1.453 1.00 98.81 93 PHE A N 1
ATOM 690 C CA . PHE A 1 93 ? 1.288 -4.327 1.329 1.00 98.81 93 PHE A CA 1
ATOM 691 C C . PHE A 1 93 ? 2.346 -4.906 2.264 1.00 98.81 93 PHE A C 1
ATOM 693 O O . PHE A 1 93 ? 2.083 -5.812 3.056 1.00 98.81 93 PHE A O 1
ATOM 700 N N . HIS A 1 94 ? 3.548 -4.347 2.209 1.00 98.75 94 HIS A N 1
ATOM 701 C CA . HIS A 1 94 ? 4.662 -4.852 2.987 1.00 98.75 94 HIS A CA 1
ATOM 702 C C . HIS A 1 94 ? 4.504 -4.553 4.485 1.00 98.75 94 HIS A C 1
ATOM 704 O O . HIS A 1 94 ? 4.814 -5.408 5.310 1.00 98.75 94 HIS A O 1
ATOM 710 N N . ALA A 1 95 ? 3.930 -3.407 4.864 1.00 98.56 95 ALA A N 1
ATOM 711 C CA . ALA A 1 95 ? 3.611 -3.116 6.260 1.00 98.56 95 ALA A CA 1
ATOM 712 C C . ALA A 1 95 ? 2.528 -4.042 6.841 1.00 98.56 95 ALA A C 1
ATOM 714 O O . ALA A 1 95 ? 2.577 -4.362 8.031 1.00 98.56 95 ALA A O 1
ATOM 715 N N . ALA A 1 96 ? 1.551 -4.455 6.033 1.00 98.44 96 ALA A N 1
ATOM 716 C CA . ALA A 1 96 ? 0.480 -5.344 6.472 1.00 98.44 96 ALA A CA 1
ATOM 717 C C . ALA A 1 96 ? 0.951 -6.796 6.637 1.00 98.44 96 ALA A C 1
ATOM 719 O O . ALA A 1 96 ? 0.557 -7.456 7.601 1.00 98.44 96 ALA A O 1
ATOM 720 N N . PHE A 1 97 ? 1.791 -7.283 5.718 1.00 98.50 97 PHE A N 1
ATOM 721 C CA . PHE A 1 97 ? 2.028 -8.721 5.570 1.00 98.50 97 PHE A CA 1
ATOM 722 C C . PHE A 1 97 ? 3.449 -9.190 5.892 1.00 98.50 97 PHE A C 1
ATOM 724 O O . PHE A 1 97 ? 3.640 -10.383 6.128 1.00 98.50 97 PHE A O 1
ATOM 731 N N . TRP A 1 98 ? 4.451 -8.306 5.967 1.00 97.75 98 TRP A N 1
ATOM 732 C CA . TRP A 1 98 ? 5.760 -8.740 6.455 1.00 97.75 98 TRP A CA 1
ATOM 733 C C . TRP A 1 98 ? 5.743 -9.091 7.938 1.00 97.75 98 TRP A C 1
ATOM 735 O O . TRP A 1 98 ? 5.061 -8.475 8.759 1.00 97.75 98 TRP A O 1
ATOM 745 N N . ASN A 1 99 ? 6.589 -10.058 8.294 1.00 96.19 99 ASN A N 1
ATOM 746 C CA . ASN A 1 99 ? 6.922 -10.314 9.682 1.00 96.19 99 ASN A CA 1
ATOM 747 C C . ASN A 1 99 ? 7.659 -9.091 10.252 1.00 96.19 99 ASN A C 1
ATOM 749 O O . ASN A 1 99 ? 8.806 -8.824 9.887 1.00 96.19 99 ASN A O 1
ATOM 753 N N . ARG A 1 100 ? 6.991 -8.354 11.146 1.00 95.38 100 ARG A N 1
ATOM 754 C CA . ARG A 1 100 ? 7.532 -7.128 11.745 1.00 95.38 100 ARG A CA 1
ATOM 755 C C . ARG A 1 100 ? 8.852 -7.360 12.472 1.00 95.38 100 ARG A C 1
ATOM 757 O O . ARG A 1 100 ? 9.782 -6.601 12.247 1.00 95.38 100 ARG A O 1
ATOM 764 N N . GLU A 1 101 ? 8.985 -8.433 13.251 1.00 94.25 101 GLU A N 1
ATOM 765 C CA . GLU A 1 101 ? 10.222 -8.710 13.996 1.00 94.25 101 GLU A CA 1
ATOM 766 C C . GLU A 1 101 ? 11.416 -9.019 13.088 1.00 94.25 101 GLU A C 1
ATOM 768 O O . GLU A 1 101 ? 12.538 -8.624 13.391 1.00 94.25 101 GLU A O 1
ATOM 773 N N . GLN A 1 102 ? 11.192 -9.687 11.955 1.00 95.75 102 GLN A N 1
ATOM 774 C CA . GLN A 1 102 ? 12.263 -9.978 10.995 1.00 95.75 102 GLN A CA 1
ATOM 775 C C . GLN A 1 102 ? 12.624 -8.765 10.133 1.00 95.75 102 GLN A C 1
ATOM 777 O O . GLN A 1 102 ? 13.782 -8.596 9.753 1.00 95.75 102 GLN A O 1
ATOM 782 N N . MET A 1 103 ? 11.637 -7.926 9.811 1.00 96.81 103 MET A N 1
ATOM 783 C CA . MET A 1 103 ? 11.800 -6.816 8.872 1.00 96.81 103 MET A CA 1
ATOM 784 C C . MET A 1 103 ? 11.984 -5.457 9.556 1.00 96.81 103 MET A C 1
ATOM 786 O O . MET A 1 103 ? 12.193 -4.460 8.852 1.00 96.81 103 MET A O 1
ATOM 790 N N . LYS A 1 104 ? 11.943 -5.382 10.892 1.00 95.50 104 LYS A N 1
ATOM 791 C CA . LYS A 1 104 ? 12.149 -4.126 11.616 1.00 95.50 104 LYS A CA 1
ATOM 792 C C . LYS A 1 104 ? 13.564 -3.586 11.420 1.00 95.50 104 LYS A C 1
ATOM 794 O O . LYS A 1 104 ? 14.561 -4.298 11.505 1.00 95.50 104 LYS A O 1
ATOM 799 N N . ARG A 1 105 ? 13.636 -2.285 11.163 1.00 95.56 105 ARG A N 1
ATOM 800 C CA . ARG A 1 105 ? 14.858 -1.468 11.176 1.00 95.56 105 ARG A CA 1
ATOM 801 C C . ARG A 1 105 ? 14.933 -0.602 12.428 1.00 95.56 105 ARG A C 1
ATOM 803 O O . ARG A 1 105 ? 16.023 -0.211 12.834 1.00 95.56 105 ARG A O 1
ATOM 810 N N . TYR A 1 106 ? 13.775 -0.308 13.012 1.00 94.31 106 TYR A N 1
ATOM 811 C CA . TYR A 1 106 ? 13.611 0.537 14.183 1.00 94.31 106 TYR A CA 1
ATOM 812 C C . TYR A 1 106 ? 12.685 -0.153 15.178 1.00 94.31 106 TYR A C 1
ATOM 814 O O . TYR A 1 106 ? 11.766 -0.869 14.783 1.00 94.31 106 TYR A O 1
ATOM 822 N N . GLU A 1 107 ? 12.897 0.096 16.466 1.00 93.06 107 GLU A N 1
ATOM 823 C CA . GLU A 1 107 ? 11.955 -0.355 17.485 1.00 93.06 107 GLU A CA 1
ATOM 824 C C . GLU A 1 107 ? 10.651 0.449 17.399 1.00 93.06 107 GLU A C 1
ATOM 826 O O . GLU A 1 107 ? 10.657 1.680 17.326 1.00 93.06 107 GLU A O 1
ATOM 831 N N . HIS A 1 108 ? 9.523 -0.253 17.453 1.00 91.62 108 HIS A N 1
ATOM 832 C CA . HIS A 1 108 ? 8.178 0.319 17.490 1.00 91.62 108 HIS A CA 1
ATOM 833 C C . HIS A 1 108 ? 7.380 -0.282 18.650 1.00 91.62 108 HIS A C 1
ATOM 835 O O . HIS A 1 108 ? 7.740 -1.325 19.187 1.00 91.62 108 HIS A O 1
ATOM 841 N N . ARG A 1 109 ? 6.253 0.331 19.027 1.00 92.62 109 ARG A N 1
ATOM 842 C CA . ARG A 1 109 ? 5.414 -0.138 20.151 1.00 92.62 109 ARG A CA 1
ATOM 843 C C . ARG A 1 109 ? 4.108 -0.793 19.701 1.00 92.62 109 ARG A C 1
ATOM 845 O O . ARG A 1 109 ? 3.144 -0.813 20.464 1.00 92.62 109 ARG A O 1
ATOM 852 N N . LEU A 1 110 ? 4.051 -1.272 18.459 1.00 94.88 110 LEU A N 1
ATOM 853 C CA . LEU A 1 110 ? 2.922 -2.073 17.997 1.00 94.88 110 LEU A CA 1
ATOM 854 C C . LEU A 1 110 ? 2.939 -3.434 18.709 1.00 94.88 110 LEU A C 1
ATOM 856 O O . LEU A 1 110 ? 3.991 -4.069 18.714 1.00 94.88 110 LEU A O 1
ATOM 860 N N . PRO A 1 111 ? 1.808 -3.888 19.277 1.00 92.12 111 PRO A N 1
ATOM 861 C CA . PRO A 1 111 ? 1.675 -5.252 19.783 1.00 92.12 111 PRO A CA 1
ATOM 862 C C . PRO A 1 111 ? 2.004 -6.315 18.720 1.00 92.12 111 PRO A C 1
ATOM 864 O O . PRO A 1 111 ? 1.768 -6.106 17.526 1.00 92.12 111 PRO A O 1
ATOM 867 N N . ASP A 1 112 ? 2.493 -7.483 19.135 1.00 89.06 112 ASP A N 1
ATOM 868 C CA . ASP A 1 112 ? 2.843 -8.589 18.223 1.00 89.06 112 ASP A CA 1
ATOM 869 C C . ASP A 1 112 ? 1.627 -9.088 17.419 1.00 89.06 112 ASP A C 1
ATOM 871 O O . ASP A 1 112 ? 1.706 -9.419 16.228 1.00 89.06 112 ASP A O 1
ATOM 875 N N . ASP A 1 113 ? 0.456 -9.061 18.048 1.00 91.00 113 ASP A N 1
ATOM 876 C CA . ASP A 1 113 ? -0.833 -9.429 17.469 1.00 91.00 113 ASP A CA 1
ATOM 877 C C . ASP A 1 113 ? -1.519 -8.277 16.716 1.00 91.00 113 ASP A C 1
ATOM 879 O O . ASP A 1 113 ? -2.538 -8.502 16.069 1.00 91.00 113 ASP A O 1
ATOM 883 N N . PHE A 1 114 ? -0.947 -7.066 16.696 1.00 96.38 114 PHE A N 1
ATOM 884 C CA . PHE A 1 114 ? -1.528 -5.928 15.977 1.00 96.38 114 PHE A CA 1
ATOM 885 C C . PHE A 1 114 ? -1.697 -6.225 14.484 1.00 96.38 114 PHE A C 1
ATOM 887 O O . PHE A 1 114 ? -0.745 -6.658 13.818 1.00 96.38 114 PHE A O 1
ATOM 894 N N . ARG A 1 115 ? -2.881 -5.938 13.941 1.00 96.19 115 ARG A N 1
ATOM 895 C CA . ARG A 1 115 ? -3.205 -6.022 12.513 1.00 96.19 115 ARG A CA 1
ATOM 896 C C . ARG A 1 115 ? -3.992 -4.781 12.103 1.00 96.19 115 ARG A C 1
ATOM 898 O O . ARG A 1 115 ? -4.745 -4.230 12.902 1.00 96.19 115 ARG A O 1
ATOM 905 N N . TYR A 1 116 ? -3.808 -4.357 10.858 1.00 98.62 116 TYR A N 1
ATOM 906 C CA . TYR A 1 116 ? -4.657 -3.335 10.257 1.00 98.62 116 TYR A CA 1
ATOM 907 C C . TYR A 1 116 ? -6.052 -3.916 9.990 1.00 98.62 116 TYR A C 1
ATOM 909 O O . TYR A 1 116 ? -6.178 -5.093 9.671 1.00 98.62 116 TYR A O 1
ATOM 917 N N . ALA A 1 117 ? -7.092 -3.093 10.107 1.00 98.56 117 ALA A N 1
ATOM 918 C CA . ALA A 1 117 ? -8.477 -3.486 9.838 1.00 98.56 117 ALA A CA 1
ATOM 919 C C . ALA A 1 117 ? -8.759 -3.663 8.336 1.00 98.56 117 ALA A C 1
ATOM 921 O O . ALA A 1 117 ? -9.720 -4.319 7.950 1.00 98.56 117 ALA A O 1
ATOM 922 N N . GLY A 1 118 ? -7.915 -3.075 7.490 1.00 98.69 118 GLY A N 1
ATOM 923 C CA . GLY A 1 118 ? -7.955 -3.224 6.046 1.00 98.69 118 GLY A CA 1
ATOM 924 C C . GLY A 1 118 ? -6.977 -2.278 5.359 1.00 98.69 118 GLY A C 1
ATOM 925 O O . GLY A 1 118 ? -6.354 -1.427 6.006 1.00 98.69 118 GLY A O 1
ATOM 926 N N . MET A 1 119 ? -6.841 -2.417 4.044 1.00 98.69 119 MET A N 1
ATOM 927 C CA . MET A 1 119 ? -5.965 -1.558 3.251 1.00 98.69 119 MET A CA 1
ATOM 928 C C . MET A 1 119 ? -6.547 -1.146 1.898 1.00 98.69 119 MET A C 1
ATOM 930 O O . MET A 1 119 ? -7.390 -1.836 1.327 1.00 98.69 119 MET A O 1
ATOM 934 N N . ILE A 1 120 ? -6.069 -0.006 1.394 1.00 98.88 120 ILE A N 1
ATOM 935 C CA . ILE A 1 120 ? -6.406 0.550 0.084 1.00 98.88 120 ILE A CA 1
ATOM 936 C C . ILE A 1 120 ? -5.118 0.697 -0.734 1.00 98.88 120 ILE A C 1
ATOM 938 O O . ILE A 1 120 ? -4.181 1.374 -0.308 1.00 98.88 120 ILE A O 1
ATOM 942 N N . ALA A 1 121 ? -5.073 0.087 -1.915 1.00 98.81 121 ALA A N 1
ATOM 943 C CA . ALA A 1 121 ? -3.894 0.058 -2.775 1.00 98.81 121 ALA A CA 1
ATOM 944 C C . ALA A 1 121 ? -4.217 0.501 -4.209 1.00 98.81 121 ALA A C 1
ATOM 946 O O . ALA A 1 121 ? -4.828 -0.243 -4.978 1.00 98.81 121 ALA A O 1
ATOM 947 N N . GLY A 1 122 ? -3.750 1.693 -4.581 1.00 98.69 122 GLY A N 1
ATOM 948 C CA . GLY A 1 122 ? -3.743 2.159 -5.969 1.00 98.69 122 GLY A CA 1
ATOM 949 C C . GLY A 1 122 ? -2.454 1.754 -6.674 1.00 98.69 122 GLY A C 1
ATOM 950 O O . GLY A 1 122 ? -1.385 2.180 -6.247 1.00 98.69 122 GLY A O 1
ATOM 951 N N . ALA A 1 123 ? -2.536 0.935 -7.722 1.00 98.50 123 ALA A N 1
ATOM 952 C CA . ALA A 1 123 ? -1.393 0.437 -8.501 1.00 98.50 123 ALA A CA 1
ATOM 953 C C . ALA A 1 123 ? -0.197 -0.052 -7.650 1.00 98.50 123 ALA A C 1
ATOM 955 O O . ALA A 1 123 ? 0.941 0.370 -7.843 1.00 98.50 123 ALA A O 1
ATOM 956 N N . GLY A 1 124 ? -0.470 -0.895 -6.649 1.00 98.06 124 GLY A N 1
ATOM 957 C CA . GLY A 1 124 ? 0.551 -1.493 -5.781 1.00 98.06 124 GLY A CA 1
ATOM 958 C C . GLY A 1 124 ? 0.832 -2.956 -6.096 1.00 98.06 124 GLY A C 1
ATOM 959 O O . GLY A 1 124 ? 0.052 -3.614 -6.788 1.00 98.06 124 GLY A O 1
ATOM 960 N N . ALA A 1 125 ? 1.911 -3.476 -5.512 1.00 98.44 125 ALA A N 1
ATOM 961 C CA . ALA A 1 125 ? 2.264 -4.886 -5.579 1.00 98.44 125 ALA A CA 1
ATOM 962 C C . ALA A 1 125 ? 2.908 -5.394 -4.279 1.00 98.44 125 ALA A C 1
ATOM 964 O O . ALA A 1 125 ? 3.431 -4.621 -3.472 1.00 98.44 125 ALA A O 1
ATOM 965 N N . ILE A 1 126 ? 2.882 -6.715 -4.105 1.00 98.69 126 ILE A N 1
ATOM 966 C CA . ILE A 1 126 ? 3.597 -7.438 -3.049 1.00 98.69 126 ILE A CA 1
ATOM 967 C C . ILE A 1 126 ? 4.685 -8.330 -3.660 1.00 98.69 126 ILE A C 1
ATOM 969 O O . ILE A 1 126 ? 4.539 -8.819 -4.781 1.00 98.69 126 ILE A O 1
ATOM 973 N N . MET A 1 127 ? 5.783 -8.544 -2.932 1.00 97.62 127 MET A N 1
ATOM 974 C CA . MET A 1 127 ? 6.902 -9.383 -3.387 1.00 97.62 127 MET A CA 1
ATOM 975 C C . MET A 1 127 ? 6.590 -10.881 -3.452 1.00 97.62 127 MET A C 1
ATOM 977 O O . MET A 1 127 ? 7.178 -11.590 -4.262 1.00 97.62 127 MET A O 1
ATOM 981 N N . ASP A 1 128 ? 5.705 -11.373 -2.589 1.00 98.06 128 ASP A N 1
ATOM 982 C CA . ASP A 1 128 ? 5.353 -12.790 -2.507 1.00 98.06 128 ASP A CA 1
ATOM 983 C C . ASP A 1 128 ? 3.943 -12.932 -1.925 1.00 98.06 128 ASP A C 1
ATOM 985 O O . ASP A 1 128 ? 3.659 -12.419 -0.841 1.00 98.06 128 ASP A O 1
ATOM 989 N N . LEU A 1 129 ? 3.055 -13.628 -2.641 1.00 98.50 129 LEU A N 1
ATOM 990 C CA . LEU A 1 129 ? 1.690 -13.889 -2.177 1.00 98.50 129 LEU A CA 1
ATOM 991 C C . LEU A 1 129 ? 1.659 -14.733 -0.900 1.00 98.50 129 LEU A C 1
ATOM 993 O O . LEU A 1 129 ? 0.737 -14.575 -0.109 1.00 98.50 129 LEU A O 1
ATOM 997 N N . ASN A 1 130 ? 2.675 -15.566 -0.647 1.00 98.19 130 ASN A N 1
ATOM 998 C CA . ASN A 1 130 ? 2.739 -16.405 0.556 1.00 98.19 130 ASN A CA 1
ATOM 999 C C . ASN A 1 130 ? 2.921 -15.600 1.855 1.00 98.19 130 ASN A C 1
ATOM 1001 O O . ASN A 1 130 ? 2.774 -16.153 2.944 1.00 98.19 130 ASN A O 1
ATOM 1005 N N . LEU A 1 131 ? 3.228 -14.301 1.761 1.00 98.25 131 LEU A N 1
ATOM 1006 C CA . LEU A 1 131 ? 3.193 -13.388 2.908 1.00 98.25 131 LEU A CA 1
ATOM 1007 C C . LEU A 1 131 ? 1.762 -13.172 3.422 1.00 98.25 131 LEU A C 1
ATOM 1009 O O . LEU A 1 131 ? 1.564 -12.867 4.600 1.00 98.25 131 LEU A O 1
ATOM 1013 N N . ILE A 1 132 ? 0.768 -13.343 2.548 1.00 98.56 132 ILE A N 1
ATOM 1014 C CA . ILE A 1 132 ? -0.648 -13.318 2.890 1.00 98.56 132 ILE A CA 1
ATOM 1015 C C . ILE A 1 132 ? -1.047 -14.747 3.264 1.00 98.56 132 ILE A C 1
ATOM 1017 O O . ILE A 1 132 ? -0.966 -15.682 2.479 1.00 98.56 132 ILE A O 1
ATOM 1021 N N . THR A 1 133 ? -1.477 -14.925 4.501 1.00 98.12 133 THR A N 1
ATOM 1022 C CA . THR A 1 133 ? -1.808 -16.214 5.109 1.00 98.12 133 THR A CA 1
ATOM 1023 C C . THR A 1 133 ? -3.247 -16.193 5.599 1.00 98.12 133 THR A C 1
ATOM 1025 O O . THR A 1 133 ? -3.851 -15.134 5.793 1.00 98.12 133 THR A O 1
ATOM 1028 N N . ALA A 1 134 ? -3.789 -17.367 5.917 1.00 96.88 134 ALA A N 1
ATOM 1029 C CA . ALA A 1 134 ? -5.106 -17.450 6.532 1.00 96.88 134 ALA A CA 1
ATOM 1030 C C . ALA A 1 134 ? -5.190 -16.696 7.881 1.00 96.88 134 ALA A C 1
ATOM 1032 O O . ALA A 1 134 ? -6.283 -16.336 8.300 1.00 96.88 134 ALA A O 1
ATOM 1033 N N . GLN A 1 135 ? -4.070 -16.435 8.559 1.00 95.50 135 GLN A N 1
ATOM 1034 C CA . GLN A 1 135 ? -4.042 -15.806 9.883 1.00 95.50 135 GLN A CA 1
ATOM 1035 C C . GLN A 1 135 ? -3.808 -14.289 9.848 1.00 95.50 135 GLN A C 1
ATOM 1037 O O . GLN A 1 135 ? -4.036 -13.628 10.858 1.00 95.50 135 GLN A O 1
ATOM 1042 N N . ASN A 1 136 ? -3.313 -13.732 8.738 1.00 96.75 136 ASN A N 1
ATOM 1043 C CA . ASN A 1 136 ? -2.977 -12.304 8.639 1.00 96.75 136 ASN A CA 1
ATOM 1044 C C . ASN A 1 136 ? -3.611 -11.582 7.443 1.00 96.75 136 ASN A C 1
ATOM 1046 O O . ASN A 1 136 ? -3.363 -10.389 7.298 1.00 96.75 136 ASN A O 1
ATOM 1050 N N . ARG A 1 137 ? -4.391 -12.269 6.599 1.00 97.75 137 ARG A N 1
ATOM 1051 C CA . ARG A 1 137 ? -5.185 -11.631 5.542 1.00 97.75 137 ARG A CA 1
ATOM 1052 C C . ARG A 1 137 ? -6.123 -10.574 6.136 1.00 97.75 137 ARG A C 1
ATOM 1054 O O . ARG A 1 137 ? -6.646 -10.749 7.236 1.00 97.75 137 AR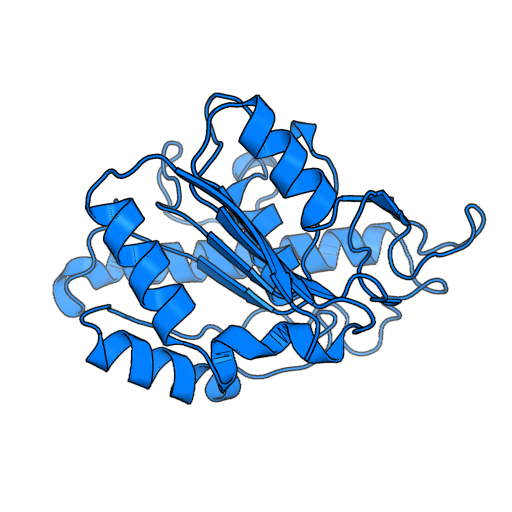G A O 1
ATOM 1061 N N . ILE A 1 138 ? -6.292 -9.475 5.408 1.00 98.56 138 ILE A N 1
ATOM 1062 C CA . ILE A 1 138 ? -7.121 -8.338 5.811 1.00 98.56 138 ILE A CA 1
ATOM 1063 C C . ILE A 1 138 ? -7.963 -7.864 4.622 1.00 98.56 138 ILE A C 1
ATOM 1065 O O . ILE A 1 138 ? -7.516 -7.999 3.474 1.00 98.56 138 ILE A O 1
ATOM 1069 N N . PRO A 1 139 ? -9.131 -7.252 4.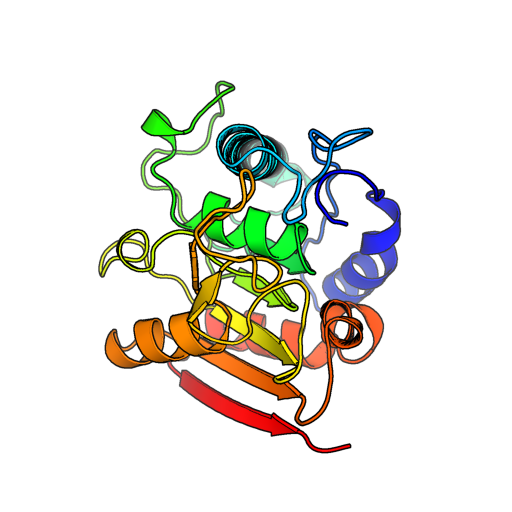877 1.00 98.88 139 PRO A N 1
ATOM 1070 C CA . PRO A 1 139 ? -9.931 -6.615 3.847 1.00 98.88 139 PRO A CA 1
ATOM 1071 C C . PRO A 1 139 ? -9.106 -5.662 2.981 1.00 98.88 139 PRO A C 1
ATOM 1073 O O . PRO A 1 139 ? -8.410 -4.786 3.498 1.00 98.88 139 PRO A O 1
ATOM 1076 N N . THR A 1 140 ? -9.171 -5.821 1.660 1.00 98.88 140 THR A N 1
ATOM 1077 C CA . THR A 1 140 ? -8.311 -5.060 0.738 1.00 98.88 140 THR A CA 1
ATOM 1078 C C . THR A 1 140 ? -9.090 -4.497 -0.453 1.00 98.88 140 THR A C 1
ATOM 1080 O O . THR A 1 140 ? -9.667 -5.248 -1.240 1.00 98.88 140 THR A O 1
ATOM 1083 N N . LEU A 1 141 ? -9.069 -3.171 -0.618 1.00 98.94 141 LEU A N 1
ATOM 1084 C CA . LEU A 1 141 ? -9.530 -2.481 -1.826 1.00 98.94 141 LEU A CA 1
ATOM 1085 C C . LEU A 1 141 ? -8.334 -2.172 -2.725 1.00 98.94 141 LEU A C 1
ATOM 1087 O O . LEU A 1 141 ? -7.365 -1.545 -2.299 1.00 98.94 141 LEU A O 1
ATOM 1091 N N . MET A 1 142 ? -8.420 -2.570 -3.985 1.00 98.88 142 MET A N 1
ATOM 1092 C CA . MET A 1 142 ? -7.405 -2.318 -4.997 1.00 98.88 142 MET A CA 1
ATOM 1093 C C . MET A 1 142 ? -8.005 -1.633 -6.214 1.00 98.88 142 MET A C 1
ATOM 1095 O O . MET A 1 142 ? -9.146 -1.891 -6.596 1.00 98.88 142 MET A O 1
ATOM 1099 N N . PHE A 1 143 ? -7.202 -0.799 -6.860 1.00 98.81 143 PHE A N 1
ATOM 1100 C CA . PHE A 1 143 ? -7.538 -0.215 -8.149 1.00 98.81 143 PHE A CA 1
ATOM 1101 C C . PHE A 1 143 ? -6.280 -0.028 -8.993 1.00 98.81 143 PHE A C 1
ATOM 1103 O O . PHE A 1 143 ? -5.231 0.357 -8.474 1.00 98.81 143 PHE A O 1
ATOM 1110 N N . HIS A 1 144 ? -6.348 -0.389 -10.273 1.00 98.81 144 HIS A N 1
ATOM 1111 C CA . HIS A 1 144 ? -5.145 -0.573 -11.087 1.00 98.81 144 HIS A CA 1
ATOM 1112 C C . HIS A 1 144 ? -5.486 -0.539 -12.583 1.00 98.81 144 HIS A C 1
ATOM 1114 O O . HIS A 1 144 ? -6.503 -1.103 -12.995 1.00 98.81 144 HIS A O 1
ATOM 1120 N N . GLY A 1 145 ? -4.642 0.106 -13.389 1.00 98.69 145 GLY A N 1
ATOM 1121 C CA . GLY A 1 145 ? -4.707 0.032 -14.848 1.00 98.69 145 GLY A CA 1
ATOM 1122 C C . GLY A 1 145 ? -4.166 -1.301 -15.370 1.00 98.69 145 GLY A C 1
ATOM 1123 O O . GLY A 1 145 ? -3.117 -1.755 -14.918 1.00 98.69 145 GLY A O 1
ATOM 1124 N N . ASP A 1 146 ? -4.857 -1.950 -16.307 1.00 98.38 146 ASP A N 1
ATOM 1125 C CA . ASP A 1 146 ? -4.411 -3.248 -16.847 1.00 98.38 146 ASP A CA 1
ATOM 1126 C C . ASP A 1 146 ? -3.250 -3.146 -17.860 1.00 98.38 146 ASP A C 1
ATOM 1128 O O . ASP A 1 146 ? -2.645 -4.164 -18.203 1.00 98.38 146 ASP A O 1
ATOM 1132 N N . GLN A 1 147 ? -2.893 -1.928 -18.284 1.00 98.12 147 GLN A N 1
ATOM 1133 C CA . GLN A 1 147 ? -1.729 -1.619 -19.122 1.00 98.12 147 GLN A CA 1
ATOM 1134 C C . GLN A 1 147 ? -0.614 -0.896 -18.354 1.00 98.12 147 GLN A C 1
ATOM 1136 O O . GLN A 1 147 ? 0.266 -0.292 -18.974 1.00 98.12 147 GLN A O 1
ATOM 1141 N N . ASP A 1 148 ? -0.613 -0.943 -17.018 1.00 98.56 148 ASP A N 1
ATOM 1142 C CA . ASP A 1 148 ? 0.466 -0.368 -16.212 1.00 98.56 148 ASP A CA 1
ATOM 1143 C C . ASP A 1 148 ? 1.817 -1.012 -16.573 1.00 98.56 148 ASP A C 1
ATOM 1145 O O . ASP A 1 148 ? 1.975 -2.237 -16.557 1.00 98.56 148 ASP A O 1
ATOM 1149 N N . ARG A 1 149 ? 2.783 -0.166 -16.959 1.00 97.44 149 ARG A N 1
ATOM 1150 C CA . ARG A 1 149 ? 4.142 -0.542 -17.386 1.00 97.44 149 ARG A CA 1
ATOM 1151 C C . ARG A 1 149 ? 5.200 -0.333 -16.301 1.00 97.44 149 ARG A C 1
ATOM 1153 O O . ARG A 1 149 ? 6.364 -0.654 -16.537 1.00 97.44 149 ARG A O 1
ATOM 1160 N N . LEU A 1 150 ? 4.827 0.208 -15.142 1.00 97.44 150 LEU A N 1
ATOM 1161 C CA . LEU A 1 150 ? 5.728 0.457 -14.017 1.00 97.44 150 LEU A CA 1
ATOM 1162 C C . LEU A 1 150 ? 5.525 -0.609 -12.941 1.00 97.44 150 LEU A C 1
ATOM 1164 O O . LEU A 1 150 ? 6.447 -1.369 -12.641 1.00 97.44 150 LEU A O 1
ATOM 1168 N N . VAL A 1 151 ? 4.298 -0.725 -12.437 1.00 98.25 151 VAL A N 1
ATOM 1169 C CA . VAL A 1 151 ? 3.903 -1.755 -11.472 1.00 98.25 151 VAL A CA 1
ATOM 1170 C C . VAL A 1 151 ? 3.010 -2.752 -12.208 1.00 98.25 151 VAL A C 1
ATOM 1172 O O . VAL A 1 151 ? 2.074 -2.340 -12.884 1.00 98.25 151 VAL A O 1
ATOM 1175 N N . PRO A 1 152 ? 3.290 -4.062 -12.163 1.00 98.44 152 PRO A N 1
ATOM 1176 C CA . PRO A 1 152 ? 2.489 -5.010 -12.919 1.00 98.44 152 PRO A CA 1
ATOM 1177 C C . PRO A 1 152 ? 1.078 -5.122 -12.339 1.00 98.44 152 PRO A C 1
ATOM 1179 O O . PRO A 1 152 ? 0.914 -5.231 -11.128 1.00 98.44 152 PRO A O 1
ATOM 1182 N N . TYR A 1 153 ? 0.069 -5.164 -13.210 1.00 98.81 153 TYR A N 1
ATOM 1183 C CA . TYR A 1 153 ? -1.326 -5.409 -12.827 1.00 98.81 153 TYR A CA 1
ATOM 1184 C C . TYR A 1 153 ? -1.535 -6.829 -12.271 1.00 98.81 153 TYR A C 1
ATOM 1186 O O . TYR A 1 153 ? -2.202 -7.027 -11.253 1.00 98.81 153 TYR A O 1
ATOM 1194 N N . GLY A 1 154 ? -0.945 -7.818 -12.947 1.00 98.62 154 GLY A N 1
ATOM 1195 C CA . GLY A 1 154 ? -0.915 -9.225 -12.544 1.00 98.62 154 GLY A CA 1
ATOM 1196 C C . GLY A 1 154 ? 0.431 -9.623 -11.939 1.00 98.62 154 GLY A C 1
ATOM 1197 O O . GLY A 1 154 ? 1.035 -8.870 -11.181 1.00 98.62 154 GLY A O 1
ATOM 1198 N N . THR A 1 155 ? 0.924 -10.812 -12.282 1.00 98.69 155 THR A N 1
ATOM 1199 C CA . THR A 1 155 ? 2.247 -11.286 -11.853 1.00 98.69 155 THR A CA 1
ATOM 1200 C C . THR A 1 155 ? 3.269 -11.040 -12.950 1.00 98.69 155 THR A C 1
ATOM 1202 O O . THR A 1 155 ? 3.178 -11.640 -14.021 1.00 98.69 155 THR A O 1
ATOM 1205 N N . ALA A 1 156 ? 4.250 -10.183 -12.684 1.00 98.50 156 ALA A N 1
ATOM 1206 C CA . ALA A 1 156 ? 5.391 -9.980 -13.570 1.00 98.50 156 ALA A CA 1
ATOM 1207 C C . ALA A 1 156 ? 6.563 -9.349 -12.809 1.00 98.50 156 ALA A C 1
ATOM 1209 O O . ALA A 1 156 ? 6.446 -8.959 -11.647 1.00 98.50 156 ALA A O 1
ATOM 1210 N N . ALA A 1 157 ? 7.709 -9.226 -13.477 1.00 98.19 157 ALA A N 1
ATOM 1211 C CA . ALA A 1 157 ? 8.803 -8.427 -12.951 1.00 98.19 157 ALA A CA 1
ATOM 1212 C C . ALA A 1 157 ? 8.380 -6.952 -12.832 1.00 98.19 157 ALA A C 1
ATOM 1214 O O . ALA A 1 157 ? 7.712 -6.420 -13.719 1.00 98.19 157 ALA A O 1
ATOM 1215 N N . HIS A 1 158 ? 8.801 -6.281 -11.763 1.00 97.62 158 HIS A N 1
ATOM 1216 C CA . HIS A 1 158 ? 8.690 -4.831 -11.614 1.00 97.62 158 HIS A CA 1
ATOM 1217 C C . HIS A 1 158 ? 9.277 -4.126 -12.853 1.00 97.62 15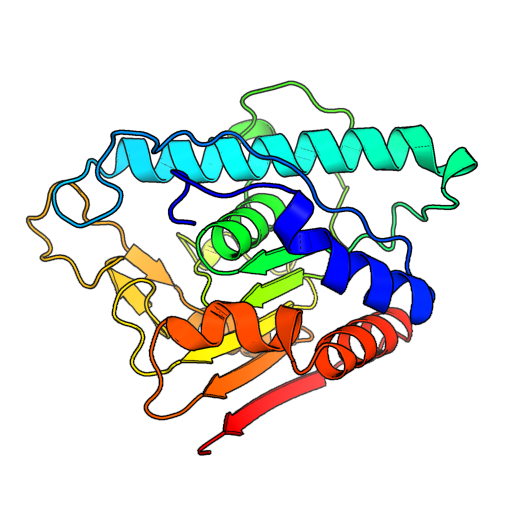8 HIS A C 1
ATOM 1219 O O . HIS A 1 158 ? 10.334 -4.541 -13.324 1.00 97.62 158 HIS A O 1
ATOM 1225 N N . HIS A 1 159 ? 8.596 -3.114 -13.409 1.00 97.25 159 HIS A N 1
ATOM 1226 C CA . HIS A 1 159 ? 8.905 -2.478 -14.706 1.00 97.25 159 HIS A CA 1
ATOM 1227 C C . HIS A 1 159 ? 9.026 -3.434 -15.913 1.00 97.25 159 HIS A C 1
ATOM 1229 O O . HIS A 1 159 ? 9.581 -3.058 -16.944 1.00 97.25 159 HIS A O 1
ATOM 1235 N N . TYR A 1 160 ? 8.520 -4.668 -15.810 1.00 97.88 160 TYR A N 1
ATOM 1236 C CA . TYR A 1 160 ? 8.665 -5.714 -16.832 1.00 97.88 160 TYR A CA 1
ATOM 1237 C C . TYR A 1 160 ? 10.128 -5.947 -17.232 1.00 97.88 160 TYR A C 1
ATOM 1239 O O . TYR A 1 160 ? 10.434 -6.208 -18.396 1.00 97.88 160 TYR A O 1
ATOM 1247 N N . CYS A 1 161 ? 11.039 -5.829 -16.262 1.00 97.94 161 CYS A N 1
ATOM 1248 C CA . CYS A 1 161 ? 12.466 -5.986 -16.504 1.00 97.94 161 CYS A CA 1
ATOM 1249 C C . CYS A 1 161 ? 12.818 -7.367 -17.063 1.00 97.94 161 CYS A C 1
ATOM 1251 O O . CYS A 1 161 ? 12.238 -8.381 -16.666 1.00 97.94 161 CYS A O 1
ATOM 1253 N N . ASP A 1 162 ? 13.841 -7.398 -17.919 1.00 97.62 162 ASP A N 1
ATOM 1254 C CA . ASP A 1 162 ? 14.456 -8.641 -18.378 1.00 97.62 162 ASP A CA 1
ATOM 1255 C C . ASP A 1 162 ? 15.000 -9.450 -17.180 1.00 97.62 162 ASP A C 1
ATOM 1257 O O . ASP A 1 162 ? 15.543 -8.843 -16.250 1.00 97.62 162 ASP A O 1
ATOM 1261 N N . PRO A 1 163 ? 14.887 -10.793 -17.167 1.00 96.56 163 PRO A N 1
ATOM 1262 C CA . PRO A 1 163 ? 15.462 -11.640 -16.118 1.00 96.56 163 PRO A CA 1
ATOM 1263 C C . PRO A 1 163 ? 16.957 -11.424 -15.841 1.00 96.56 163 PRO A C 1
ATOM 1265 O O . PRO A 1 163 ? 17.412 -11.727 -14.739 1.00 96.56 163 PRO A O 1
ATOM 1268 N N . SER A 1 164 ? 17.732 -10.906 -16.800 1.00 97.31 164 SER A N 1
ATOM 1269 C CA . SER A 1 164 ? 19.147 -10.573 -16.604 1.00 97.31 164 SER A CA 1
ATOM 1270 C C . SER A 1 164 ? 19.382 -9.199 -15.965 1.00 97.31 164 SER A C 1
ATOM 1272 O O . SER A 1 164 ? 20.532 -8.837 -15.713 1.00 97.31 164 SER A O 1
ATOM 1274 N N . ALA A 1 165 ? 18.339 -8.392 -15.755 1.00 98.12 165 ALA A N 1
ATOM 1275 C CA . ALA A 1 165 ? 18.468 -7.045 -15.213 1.00 98.12 165 ALA A CA 1
ATOM 1276 C C . ALA A 1 165 ? 18.854 -7.072 -13.725 1.00 98.12 165 ALA A C 1
ATOM 1278 O O . ALA A 1 165 ? 18.300 -7.827 -12.927 1.00 98.12 165 ALA A O 1
ATOM 1279 N N . THR A 1 166 ? 19.763 -6.191 -13.312 1.00 97.88 166 THR A N 1
ATOM 1280 C CA . THR A 1 166 ? 20.231 -6.103 -11.915 1.00 97.88 166 THR A CA 1
ATOM 1281 C C . THR A 1 166 ? 19.145 -5.639 -10.944 1.00 97.88 166 THR A C 1
ATOM 1283 O O . THR A 1 166 ? 19.226 -5.913 -9.744 1.00 97.88 166 THR A O 1
ATOM 1286 N N . GLY A 1 167 ? 18.131 -4.937 -11.457 1.00 97.19 167 GLY A N 1
ATOM 1287 C CA . GLY A 1 167 ? 16.952 -4.502 -10.718 1.00 97.19 167 GLY A CA 1
ATOM 1288 C C . GLY A 1 167 ? 15.765 -5.457 -10.846 1.00 97.19 167 GLY A C 1
ATOM 1289 O O . GLY A 1 167 ? 14.652 -5.066 -10.482 1.00 97.19 167 GLY A O 1
ATOM 1290 N N . TRP A 1 168 ? 15.958 -6.657 -11.401 1.00 98.12 168 TRP A N 1
ATOM 1291 C CA . TRP A 1 168 ? 14.883 -7.624 -11.587 1.00 98.12 168 TRP A CA 1
ATOM 1292 C C . TRP A 1 168 ? 14.313 -8.082 -10.240 1.00 98.12 168 TRP A C 1
ATOM 1294 O O . TRP A 1 168 ? 15.034 -8.539 -9.348 1.00 98.12 168 TRP A O 1
ATOM 1304 N N . LEU A 1 169 ? 12.999 -7.942 -10.087 1.00 97.62 169 LEU A N 1
ATOM 1305 C CA . LEU A 1 169 ? 12.257 -8.364 -8.906 1.00 97.62 169 LEU A CA 1
ATOM 1306 C C . LEU A 1 169 ? 10.853 -8.777 -9.333 1.00 97.62 169 LEU A C 1
ATOM 1308 O O . LEU A 1 169 ? 10.167 -7.995 -9.986 1.00 97.62 169 LEU A O 1
ATOM 1312 N N . MET A 1 170 ? 10.433 -9.986 -8.965 1.00 98.19 170 MET A N 1
ATOM 1313 C CA . MET A 1 170 ? 9.064 -10.443 -9.196 1.00 98.19 170 MET A CA 1
ATOM 1314 C C . MET A 1 170 ? 8.091 -9.704 -8.276 1.00 98.19 170 MET A C 1
ATOM 1316 O O . MET A 1 170 ? 8.351 -9.569 -7.081 1.00 98.19 170 MET A O 1
ATOM 1320 N N . PHE A 1 171 ? 6.965 -9.272 -8.836 1.00 98.19 171 PHE A N 1
ATOM 1321 C CA . PHE A 1 171 ? 5.876 -8.620 -8.125 1.00 98.19 171 PHE A CA 1
ATOM 1322 C C . PHE A 1 171 ? 4.530 -9.253 -8.474 1.00 98.19 171 PHE A C 1
ATOM 1324 O O . PHE A 1 171 ? 4.298 -9.737 -9.584 1.00 98.19 171 PHE A O 1
ATOM 1331 N N . PHE A 1 172 ? 3.635 -9.218 -7.492 1.00 98.81 172 PHE A N 1
ATOM 1332 C CA . PHE A 1 172 ? 2.249 -9.645 -7.600 1.00 98.81 172 PHE A CA 1
ATOM 1333 C C . PHE A 1 172 ? 1.361 -8.421 -7.413 1.00 98.81 172 PHE A C 1
ATOM 1335 O O . PHE A 1 172 ? 1.218 -7.906 -6.302 1.00 98.81 172 PHE A O 1
ATOM 1342 N N . GLY A 1 173 ? 0.818 -7.938 -8.523 1.00 98.69 173 GLY A N 1
ATOM 1343 C CA . GLY A 1 173 ? -0.065 -6.789 -8.580 1.00 98.69 173 GLY A CA 1
ATOM 1344 C C . GLY A 1 173 ? -1.476 -7.059 -8.091 1.00 98.69 173 GLY A C 1
ATOM 1345 O O . GLY A 1 173 ? -1.832 -8.161 -7.662 1.00 98.69 173 GLY A O 1
ATOM 1346 N N . SER A 1 174 ? -2.304 -6.027 -8.213 1.00 98.81 174 SER A N 1
ATOM 1347 C CA . SER A 1 174 ? -3.679 -6.009 -7.721 1.00 98.81 174 SER A CA 1
ATOM 1348 C C . SER A 1 174 ? -4.547 -7.169 -8.212 1.00 98.81 174 SER A C 1
ATOM 1350 O O . SER A 1 174 ? -5.327 -7.692 -7.424 1.00 98.81 174 SER A O 1
ATOM 1352 N N . HIS A 1 175 ? -4.412 -7.615 -9.465 1.00 98.88 175 HIS A N 1
ATOM 1353 C CA . HIS A 1 175 ? -5.172 -8.768 -9.960 1.00 98.88 175 HIS A CA 1
ATOM 1354 C C . HIS A 1 175 ? -4.752 -10.067 -9.278 1.00 98.88 175 HIS A C 1
ATOM 1356 O O . HIS A 1 175 ? -5.593 -10.820 -8.798 1.00 98.88 175 HIS A O 1
ATOM 1362 N N . SER A 1 176 ? -3.444 -10.317 -9.192 1.00 98.88 176 SER A N 1
ATOM 1363 C CA . SER A 1 176 ? -2.919 -11.527 -8.557 1.00 98.88 176 SER A CA 1
ATOM 1364 C C . SER A 1 176 ? -3.267 -11.578 -7.070 1.00 98.88 176 SER A C 1
ATOM 1366 O O . SER A 1 176 ? -3.647 -12.631 -6.565 1.00 98.88 176 SER A O 1
ATOM 1368 N N . VAL A 1 177 ? -3.189 -10.438 -6.377 1.00 98.88 177 VAL A N 1
ATOM 1369 C CA . VAL A 1 177 ? -3.585 -10.328 -4.967 1.00 98.88 177 VAL A CA 1
ATOM 1370 C C . VAL A 1 177 ? -5.094 -10.505 -4.793 1.00 98.88 177 VAL A C 1
ATOM 1372 O O . VAL A 1 177 ? -5.510 -11.220 -3.883 1.00 98.88 177 VAL A O 1
ATOM 1375 N N . PHE A 1 178 ? -5.916 -9.905 -5.659 1.00 98.88 178 PHE A N 1
ATOM 1376 C CA . PHE A 1 178 ? -7.370 -10.079 -5.630 1.00 98.88 178 PHE A CA 1
ATOM 1377 C C . PHE A 1 178 ? -7.763 -11.548 -5.774 1.00 98.88 178 PHE A C 1
ATOM 1379 O O . PHE A 1 178 ? -8.487 -12.069 -4.933 1.00 98.88 178 PHE A O 1
ATOM 1386 N N . GLU A 1 179 ? -7.240 -12.234 -6.791 1.00 98.88 179 GLU A N 1
ATOM 1387 C CA . GLU A 1 179 ? -7.501 -13.657 -7.016 1.00 98.88 179 GLU A CA 1
ATOM 1388 C C . GLU A 1 179 ? -7.077 -14.512 -5.815 1.00 98.88 179 GLU A C 1
ATOM 1390 O O . GLU A 1 179 ? -7.797 -15.422 -5.396 1.00 98.88 179 GLU A O 1
ATOM 1395 N N . TYR A 1 180 ? -5.935 -14.182 -5.210 1.00 98.75 180 TYR A N 1
ATOM 1396 C CA . TYR A 1 180 ? -5.430 -14.874 -4.030 1.00 98.75 180 TYR A CA 1
ATOM 1397 C C . TYR A 1 180 ? -6.339 -14.687 -2.802 1.00 98.75 180 TYR A C 1
ATOM 1399 O O . TYR A 1 180 ? -6.761 -15.672 -2.194 1.00 98.75 180 TYR A O 1
ATOM 1407 N N . LEU A 1 181 ? -6.704 -13.443 -2.469 1.00 98.75 181 LEU A N 1
ATOM 1408 C CA . LEU A 1 181 ? -7.614 -13.125 -1.358 1.00 98.75 181 LEU A CA 1
ATOM 1409 C C . LEU A 1 181 ? -9.020 -13.689 -1.586 1.00 98.75 181 LEU A C 1
ATOM 1411 O O . LEU A 1 181 ? -9.632 -14.217 -0.652 1.00 98.75 181 LEU A O 1
ATOM 1415 N N . ARG A 1 182 ? -9.502 -13.649 -2.834 1.00 98.50 182 ARG A N 1
ATOM 1416 C CA . ARG A 1 182 ? -10.793 -14.217 -3.222 1.00 98.50 182 ARG A CA 1
ATOM 1417 C C . ARG A 1 182 ? -10.848 -15.708 -2.909 1.00 98.50 182 ARG A C 1
ATOM 1419 O O . ARG A 1 182 ? -11.778 -16.171 -2.251 1.00 98.50 182 ARG A O 1
ATOM 1426 N N . ASN A 1 183 ? -9.813 -16.445 -3.307 1.00 98.25 183 ASN A N 1
ATOM 1427 C CA . ASN A 1 183 ? -9.702 -17.881 -3.044 1.00 98.25 183 ASN A CA 1
ATOM 1428 C C . ASN A 1 183 ? -9.568 -18.213 -1.546 1.00 98.25 183 ASN A C 1
ATOM 1430 O O . ASN A 1 183 ? -9.927 -19.313 -1.132 1.00 98.25 183 ASN A O 1
ATOM 1434 N N . MET A 1 184 ? -9.098 -17.270 -0.724 1.00 97.69 184 MET A N 1
ATOM 1435 C CA . MET A 1 184 ? -9.075 -17.394 0.739 1.00 97.69 184 MET A CA 1
ATOM 1436 C C . MET A 1 184 ? -10.410 -17.044 1.420 1.00 97.69 184 MET A C 1
ATOM 1438 O O . MET A 1 184 ? -10.513 -17.179 2.641 1.00 97.69 184 MET A O 1
ATOM 1442 N N . GLY A 1 185 ? -11.423 -16.595 0.669 1.00 97.38 185 GLY A N 1
ATOM 1443 C CA . GLY A 1 185 ? -12.706 -16.167 1.232 1.00 97.38 185 GLY A CA 1
ATOM 1444 C C . GLY A 1 185 ? -12.635 -14.838 1.993 1.00 97.38 185 GLY A C 1
ATOM 1445 O O . GLY A 1 185 ? -13.466 -14.603 2.864 1.00 97.38 185 GLY A O 1
ATOM 1446 N N . GLU A 1 186 ? -11.627 -14.001 1.724 1.00 97.94 186 GLU A N 1
ATOM 1447 C CA . GLU A 1 186 ? -11.467 -12.694 2.375 1.00 97.94 186 GLU A CA 1
ATOM 1448 C C . GLU A 1 186 ? -12.259 -11.598 1.656 1.00 97.94 186 GLU A C 1
ATOM 1450 O O . GLU A 1 186 ? -12.526 -11.718 0.456 1.00 97.94 186 GLU A O 1
ATOM 1455 N N . THR A 1 187 ? -12.590 -10.518 2.370 1.00 98.50 187 THR A N 1
ATOM 1456 C CA . THR A 1 187 ? -13.161 -9.316 1.762 1.00 98.50 187 THR A CA 1
ATOM 1457 C C . THR A 1 187 ? -12.145 -8.661 0.832 1.00 98.50 187 THR A C 1
ATOM 1459 O O . THR A 1 187 ? -11.085 -8.194 1.253 1.00 98.50 187 THR A O 1
ATOM 1462 N N . CYS A 1 188 ? -12.462 -8.578 -0.454 1.00 98.69 188 CYS A N 1
ATOM 1463 C CA . CYS A 1 188 ? -11.580 -7.944 -1.424 1.00 98.69 188 CYS A CA 1
ATOM 1464 C C . CYS A 1 188 ? -12.363 -7.279 -2.552 1.00 98.69 188 CYS A C 1
ATOM 1466 O O . CYS A 1 188 ? -13.325 -7.838 -3.075 1.00 98.69 188 CYS A O 1
ATOM 1468 N N . SER A 1 189 ? -11.920 -6.094 -2.957 1.00 98.75 189 SER A N 1
ATOM 1469 C CA . SER A 1 189 ? -12.487 -5.373 -4.094 1.00 98.75 189 SER A CA 1
ATOM 1470 C C . SER A 1 189 ? -11.383 -4.980 -5.064 1.00 98.75 189 SER A C 1
ATOM 1472 O O . SER A 1 189 ? -10.349 -4.470 -4.636 1.00 98.75 189 SER A O 1
ATOM 1474 N N . LEU A 1 190 ? -11.604 -5.178 -6.361 1.00 98.88 190 LEU A N 1
ATOM 1475 C CA . LEU A 1 190 ? -10.707 -4.745 -7.428 1.00 98.88 190 LEU A CA 1
ATOM 1476 C C . LEU A 1 190 ? -11.459 -3.891 -8.449 1.00 98.88 190 LEU A C 1
ATOM 1478 O O . LEU A 1 190 ? -12.433 -4.342 -9.049 1.00 98.88 190 LEU A O 1
ATOM 1482 N N . LEU A 1 191 ? -10.969 -2.675 -8.683 1.00 98.81 191 LEU A N 1
ATOM 1483 C CA . LEU A 1 191 ? -11.356 -1.849 -9.824 1.00 98.81 191 LEU A CA 1
ATOM 1484 C C . LEU A 1 191 ? -10.249 -1.883 -10.880 1.00 98.81 191 LEU A C 1
ATOM 1486 O O . LEU A 1 191 ? -9.182 -1.291 -10.708 1.00 98.81 191 LEU A O 1
ATOM 1490 N N . THR A 1 192 ? -10.502 -2.586 -11.976 1.00 98.75 192 THR A N 1
ATOM 1491 C CA . THR A 1 192 ? -9.621 -2.582 -13.143 1.00 98.75 192 THR A CA 1
ATOM 1492 C C . THR A 1 192 ? -9.988 -1.427 -14.049 1.00 98.75 192 THR A C 1
ATOM 1494 O O . THR A 1 192 ? -11.113 -1.367 -14.534 1.00 98.75 192 THR A O 1
ATOM 1497 N N . TYR A 1 193 ? -9.029 -0.556 -14.332 1.00 98.38 193 TYR A N 1
ATOM 1498 C CA . TYR A 1 193 ? -9.165 0.457 -15.370 1.00 98.38 193 TYR A CA 1
ATOM 1499 C C . TYR A 1 193 ? -8.602 -0.105 -16.671 1.00 98.38 193 TYR A C 1
ATOM 1501 O O . TYR A 1 193 ? -7.386 -0.217 -16.844 1.00 98.38 193 TYR A O 1
ATOM 1509 N N . ARG A 1 194 ? -9.504 -0.518 -17.558 1.00 98.06 194 ARG A N 1
ATOM 1510 C CA . ARG A 1 194 ? -9.156 -1.152 -18.825 1.00 98.06 194 ARG A CA 1
ATOM 1511 C C . ARG A 1 194 ? -8.462 -0.155 -19.746 1.00 98.06 194 ARG A C 1
ATOM 1513 O O . ARG A 1 194 ? -8.887 0.993 -19.854 1.00 98.06 194 ARG A O 1
ATOM 1520 N N . ASP A 1 195 ? -7.414 -0.614 -20.417 1.00 97.81 195 ASP A N 1
ATOM 1521 C CA . ASP A 1 195 ? -6.618 0.158 -21.369 1.00 97.81 195 ASP A CA 1
ATOM 1522 C C . ASP A 1 195 ? -5.945 1.403 -20.741 1.00 97.81 195 ASP A C 1
ATOM 1524 O O . ASP A 1 195 ? -5.499 2.302 -21.457 1.00 97.81 195 ASP A O 1
ATOM 1528 N N . LYS A 1 196 ? -5.842 1.457 -19.402 1.00 98.12 196 LYS A N 1
ATOM 1529 C CA . LYS A 1 196 ? -5.151 2.519 -18.647 1.00 98.12 196 LYS A CA 1
ATOM 1530 C C . LYS A 1 196 ? -3.841 2.016 -18.043 1.00 98.12 196 LYS A C 1
ATOM 1532 O O . LYS A 1 196 ? -3.688 0.828 -17.755 1.00 98.12 196 LYS A O 1
ATOM 1537 N N . GLY A 1 197 ? -2.904 2.934 -17.839 1.00 98.12 197 GLY A N 1
ATOM 1538 C CA . GLY A 1 197 ? -1.595 2.689 -17.243 1.00 98.12 197 GLY A CA 1
ATOM 1539 C C . GLY A 1 197 ? -1.496 3.129 -15.780 1.00 98.12 197 GLY A C 1
ATOM 1540 O O . GLY A 1 197 ? -2.465 3.099 -15.023 1.00 98.12 197 GLY A O 1
ATOM 1541 N N . HIS A 1 198 ? -0.296 3.549 -15.375 1.00 98.19 198 HIS A N 1
ATOM 1542 C CA . HIS A 1 198 ? 0.004 3.953 -13.996 1.00 98.19 198 HIS A CA 1
ATOM 1543 C C . HIS A 1 198 ? -0.688 5.261 -13.567 1.00 98.19 198 HIS A C 1
ATOM 1545 O O . HIS A 1 198 ? -0.766 5.571 -12.380 1.00 98.19 198 HIS A O 1
ATOM 1551 N N . GLU A 1 199 ? -1.203 6.053 -14.509 1.00 96.94 199 GLU A N 1
ATOM 1552 C CA . GLU A 1 199 ? -1.860 7.337 -14.246 1.00 96.94 199 GLU A CA 1
ATOM 1553 C C . GLU A 1 199 ? -3.116 7.217 -13.374 1.00 96.94 199 GLU A C 1
ATOM 1555 O O . GLU A 1 199 ? -3.483 8.174 -12.694 1.00 96.94 199 GLU A O 1
ATOM 1560 N N . VAL A 1 200 ? -3.747 6.037 -13.325 1.00 97.56 200 VAL A N 1
ATOM 1561 C CA . VAL A 1 200 ? -4.913 5.800 -12.460 1.00 97.56 200 VAL A CA 1
ATOM 1562 C C . VAL A 1 200 ? -4.538 5.436 -11.022 1.00 97.56 200 VAL A C 1
ATOM 1564 O O . VAL A 1 200 ? -5.427 5.274 -10.192 1.00 97.56 200 VAL A O 1
ATOM 1567 N N . ALA A 1 201 ? -3.248 5.338 -10.677 1.00 97.69 201 ALA A N 1
ATOM 1568 C CA . ALA A 1 201 ? -2.797 4.955 -9.335 1.00 97.69 201 ALA A CA 1
ATOM 1569 C C . ALA A 1 201 ? -3.301 5.893 -8.220 1.00 97.69 201 ALA A C 1
ATOM 1571 O O . ALA A 1 201 ? -3.322 5.497 -7.053 1.00 97.69 201 ALA A O 1
ATOM 1572 N N . GLY A 1 202 ? -3.666 7.136 -8.556 1.00 97.25 202 GLY A N 1
ATOM 1573 C CA . GLY A 1 202 ? -4.198 8.148 -7.635 1.00 97.25 202 GLY A CA 1
ATOM 1574 C C . GLY A 1 202 ? -5.718 8.341 -7.688 1.00 97.25 202 GLY A C 1
ATOM 1575 O O . GLY A 1 202 ? -6.273 9.018 -6.832 1.00 97.25 202 GLY A O 1
ATOM 1576 N N . ILE A 1 203 ? -6.423 7.736 -8.651 1.00 97.62 203 ILE A N 1
ATOM 1577 C CA . ILE A 1 203 ? -7.769 8.193 -9.041 1.00 97.62 203 ILE A CA 1
ATOM 1578 C C . ILE A 1 203 ? -8.810 8.150 -7.912 1.00 97.62 203 ILE A C 1
ATOM 1580 O O . ILE A 1 203 ? -9.598 9.083 -7.768 1.00 97.62 203 ILE A O 1
ATOM 1584 N N . LEU A 1 204 ? -8.794 7.117 -7.063 1.00 98.12 204 LEU A N 1
ATOM 1585 C CA . LEU A 1 204 ? -9.716 7.054 -5.925 1.00 98.12 204 LEU A CA 1
ATOM 1586 C C . LEU A 1 204 ? -9.314 7.992 -4.780 1.00 98.12 204 LEU A C 1
ATOM 1588 O O . LEU A 1 204 ? -10.160 8.346 -3.970 1.00 98.12 204 LEU A O 1
ATOM 1592 N N . PHE A 1 205 ? -8.047 8.400 -4.691 1.00 97.81 205 PHE A N 1
ATOM 1593 C CA . PHE A 1 205 ? -7.607 9.385 -3.701 1.00 97.81 205 PHE A CA 1
ATOM 1594 C C . PHE A 1 205 ? -7.945 10.814 -4.124 1.00 97.81 205 PHE A C 1
ATOM 1596 O O . PHE A 1 205 ? -8.186 11.649 -3.255 1.00 97.81 205 PHE A O 1
ATOM 1603 N N . ASP A 1 206 ? -7.998 11.072 -5.433 1.00 96.06 206 ASP A N 1
ATOM 1604 C CA . ASP A 1 206 ? -8.109 12.426 -5.981 1.00 96.06 206 ASP A CA 1
ATOM 1605 C C . ASP A 1 206 ? -9.521 12.777 -6.476 1.00 96.06 206 ASP A C 1
ATOM 1607 O O . ASP A 1 206 ? -9.907 13.943 -6.424 1.00 96.06 206 ASP A O 1
ATOM 1611 N N . GLN A 1 207 ? -10.284 11.801 -6.981 1.00 95.25 207 GLN A N 1
ATOM 1612 C CA . GLN A 1 207 ? -11.543 12.058 -7.704 1.00 95.25 207 GLN A CA 1
ATOM 1613 C C . GLN A 1 207 ? -12.740 11.279 -7.147 1.00 95.25 207 GLN A C 1
ATOM 1615 O O . GLN A 1 207 ? -13.819 11.849 -7.027 1.00 95.25 207 GLN A O 1
ATOM 1620 N N . ASN A 1 208 ? -12.550 10.008 -6.776 1.00 96.12 208 ASN A N 1
ATOM 1621 C CA . ASN A 1 208 ? -13.649 9.093 -6.422 1.00 96.12 208 ASN A CA 1
ATOM 1622 C C . ASN A 1 208 ? -13.497 8.552 -4.987 1.00 96.12 208 ASN A C 1
ATOM 1624 O O . ASN A 1 208 ? -13.517 7.341 -4.731 1.00 96.12 208 ASN A O 1
ATOM 1628 N N . GLN A 1 209 ? -13.274 9.462 -4.041 1.00 98.06 209 GLN A N 1
ATOM 1629 C CA . GLN A 1 209 ? -12.947 9.154 -2.645 1.00 98.06 209 GLN A CA 1
ATOM 1630 C C . GLN A 1 209 ? -14.099 8.449 -1.905 1.00 98.06 209 GLN A C 1
ATOM 1632 O O . GLN A 1 209 ? -13.874 7.683 -0.965 1.00 98.06 209 GLN A O 1
ATOM 1637 N N . GLU A 1 210 ? -15.338 8.630 -2.362 1.00 98.31 210 GLU A N 1
ATOM 1638 C CA . GLU A 1 210 ? -16.539 7.974 -1.839 1.00 98.31 210 GLU A CA 1
ATOM 1639 C C . GLU A 1 210 ? -16.529 6.452 -2.023 1.00 98.31 210 GLU A C 1
ATOM 1641 O O . GLU A 1 210 ? -17.152 5.725 -1.245 1.00 98.31 210 GLU A O 1
ATOM 1646 N N . VAL A 1 211 ? -15.808 5.945 -3.029 1.00 98.50 211 VAL A N 1
ATOM 1647 C CA . VAL A 1 211 ? -15.600 4.501 -3.199 1.00 98.50 211 VAL A CA 1
ATOM 1648 C C . VAL A 1 211 ? -14.800 3.955 -2.020 1.00 98.50 211 VAL A C 1
ATOM 1650 O O . VAL A 1 211 ? -15.160 2.923 -1.449 1.00 98.50 211 VAL A O 1
ATOM 1653 N N . ILE A 1 212 ? -13.749 4.679 -1.623 1.00 98.75 212 ILE A N 1
ATOM 1654 C CA . ILE A 1 212 ? -12.930 4.327 -0.466 1.00 98.75 212 ILE A CA 1
ATOM 1655 C C . ILE A 1 212 ? -13.786 4.408 0.800 1.00 98.75 212 ILE A C 1
ATOM 1657 O O . ILE A 1 212 ? -13.903 3.405 1.501 1.00 98.75 212 ILE A O 1
ATOM 1661 N N . SER A 1 213 ? -14.452 5.535 1.079 1.00 98.62 213 SER A N 1
ATOM 1662 C CA . SER A 1 213 ? -15.231 5.673 2.321 1.00 98.62 213 SER A CA 1
ATOM 1663 C C . SER A 1 213 ? -16.326 4.608 2.460 1.00 98.62 213 SER A C 1
ATOM 1665 O O . SER A 1 213 ? -16.509 4.058 3.550 1.00 98.62 213 SER A O 1
ATOM 1667 N N . ARG A 1 214 ? -16.992 4.235 1.358 1.00 98.69 214 ARG A N 1
ATOM 1668 C CA . ARG A 1 214 ? -17.963 3.132 1.326 1.00 98.69 214 ARG A CA 1
ATOM 1669 C C . ARG A 1 214 ? -17.319 1.794 1.672 1.00 98.69 214 ARG A C 1
ATOM 1671 O O . ARG A 1 214 ? -17.878 1.061 2.482 1.00 98.69 214 ARG A O 1
ATOM 1678 N N . PHE A 1 215 ? -16.161 1.481 1.092 1.00 98.81 215 PHE A N 1
ATOM 1679 C CA . PHE A 1 215 ? -15.428 0.257 1.410 1.00 98.81 215 PHE A CA 1
ATOM 1680 C C . PHE A 1 215 ? -15.091 0.174 2.906 1.00 98.81 215 PHE A C 1
ATOM 1682 O O . PHE A 1 215 ? -15.409 -0.832 3.538 1.00 98.81 215 PHE A O 1
ATOM 1689 N N . LEU A 1 216 ? -14.526 1.238 3.498 1.00 98.75 216 LEU A N 1
ATOM 1690 C CA . LEU A 1 216 ? -14.190 1.245 4.929 1.00 98.75 216 LEU A CA 1
ATOM 1691 C C . LEU A 1 216 ? -15.431 1.028 5.806 1.00 98.75 216 LEU A C 1
ATOM 1693 O O . LEU A 1 216 ? -15.373 0.246 6.750 1.00 98.75 216 LEU A O 1
ATOM 1697 N N . LYS A 1 217 ? -16.547 1.705 5.499 1.00 98.69 217 LYS A N 1
ATOM 1698 C CA . LYS A 1 217 ? -17.803 1.576 6.258 1.00 98.69 217 LYS A CA 1
ATOM 1699 C C . LYS A 1 217 ? -18.335 0.140 6.219 1.00 98.69 217 LYS A C 1
ATOM 1701 O O . LYS A 1 217 ? -18.565 -0.433 7.274 1.00 98.69 217 LYS A O 1
ATOM 1706 N N . ARG A 1 218 ? -18.388 -0.482 5.035 1.00 98.69 218 ARG A N 1
ATOM 1707 C CA . ARG A 1 218 ? -18.812 -1.887 4.877 1.00 98.69 218 ARG A CA 1
ATOM 1708 C C . ARG A 1 218 ? -17.924 -2.861 5.656 1.00 98.69 218 ARG A C 1
ATOM 1710 O O . ARG A 1 218 ? -18.430 -3.773 6.302 1.00 98.69 218 ARG A O 1
ATOM 1717 N N . VAL A 1 219 ? -16.603 -2.651 5.641 1.00 98.69 219 VAL A N 1
ATOM 1718 C CA . VAL A 1 219 ? -15.667 -3.457 6.447 1.00 98.69 219 VAL A CA 1
ATOM 1719 C C . VAL A 1 219 ? -15.934 -3.281 7.944 1.00 98.69 219 VAL A C 1
ATOM 1721 O O . VAL A 1 219 ? -15.949 -4.261 8.684 1.00 98.69 219 VAL A O 1
ATOM 1724 N N . LEU A 1 220 ? -16.173 -2.049 8.401 1.00 98.50 220 LEU A N 1
ATOM 1725 C CA . LEU A 1 220 ? -16.497 -1.763 9.802 1.00 98.50 220 LEU A CA 1
ATOM 1726 C C . LEU A 1 220 ? -17.850 -2.338 10.241 1.00 98.50 220 LEU A C 1
ATOM 1728 O O . LEU A 1 220 ? -17.989 -2.697 11.411 1.00 98.50 220 LEU A O 1
ATOM 1732 N N . ASP A 1 221 ? -18.801 -2.461 9.316 1.00 98.19 221 ASP A N 1
ATOM 1733 C CA . ASP A 1 221 ? -20.100 -3.109 9.527 1.00 98.19 221 ASP A CA 1
ATOM 1734 C C . ASP A 1 221 ? -20.003 -4.649 9.511 1.00 98.19 221 ASP A C 1
ATOM 1736 O O . ASP A 1 221 ? -20.978 -5.344 9.803 1.00 98.19 221 ASP A O 1
ATOM 1740 N N . GLY A 1 222 ? -18.815 -5.199 9.229 1.00 97.56 222 GLY A N 1
ATOM 1741 C CA . GLY A 1 222 ? -18.553 -6.637 9.218 1.00 97.56 222 GLY A CA 1
ATOM 1742 C C . GLY A 1 222 ? -19.042 -7.344 7.954 1.00 97.56 222 GLY A C 1
ATOM 1743 O O . GLY A 1 222 ? -19.212 -8.565 7.968 1.00 97.56 222 GLY A O 1
ATOM 1744 N N . GLU A 1 223 ? -19.283 -6.605 6.868 1.00 98.19 223 GLU A N 1
ATOM 1745 C CA . GLU A 1 223 ? -19.666 -7.200 5.591 1.00 98.19 223 GLU A CA 1
ATOM 1746 C C . GLU A 1 223 ? -18.525 -8.028 4.988 1.00 98.19 223 GLU A C 1
ATOM 1748 O O . GLU A 1 223 ? -17.358 -7.622 4.984 1.00 98.19 223 GLU A O 1
ATOM 1753 N N . ILE A 1 224 ? -18.892 -9.167 4.396 1.00 96.56 224 ILE A N 1
ATOM 1754 C CA . ILE A 1 224 ? -17.991 -10.016 3.616 1.00 96.56 224 ILE A CA 1
ATOM 1755 C C . ILE A 1 224 ? -18.400 -9.957 2.148 1.00 96.56 224 ILE A C 1
ATOM 1757 O O . ILE A 1 224 ? -19.520 -10.332 1.800 1.00 96.56 224 ILE A O 1
ATOM 1761 N N . PHE A 1 225 ? -17.501 -9.481 1.287 1.00 98.38 225 PHE A N 1
ATOM 1762 C CA . PHE A 1 225 ? -17.777 -9.300 -0.139 1.00 98.38 225 PHE A CA 1
ATOM 1763 C C . PHE A 1 225 ? -16.521 -9.441 -1.000 1.00 98.38 225 PHE A C 1
ATOM 1765 O O . PHE A 1 225 ? -15.410 -9.119 -0.582 1.00 98.38 225 PHE A O 1
ATOM 1772 N N . GLN A 1 226 ? -16.710 -9.924 -2.226 1.00 98.56 226 GLN A N 1
ATOM 1773 C CA . GLN A 1 226 ? -15.642 -10.180 -3.190 1.00 98.56 226 GLN A CA 1
ATOM 1774 C C . GLN A 1 226 ? -16.062 -9.620 -4.544 1.00 98.56 226 GLN A C 1
ATOM 1776 O O . GLN A 1 226 ? -16.877 -10.217 -5.247 1.00 98.56 226 GLN A O 1
ATOM 1781 N N . GLU A 1 227 ? -15.554 -8.442 -4.886 1.00 98.56 227 GLU A N 1
ATOM 1782 C CA . GLU A 1 227 ? -16.075 -7.632 -5.989 1.00 98.56 227 GLU A CA 1
ATOM 1783 C C . GLU A 1 227 ? -14.960 -7.302 -6.985 1.00 98.56 227 GLU A C 1
ATOM 1785 O O . GLU A 1 227 ? -13.900 -6.809 -6.613 1.00 98.56 227 GLU A O 1
ATOM 1790 N N . HIS A 1 228 ? -15.192 -7.556 -8.272 1.00 98.56 228 HIS A N 1
ATOM 1791 C CA . HIS A 1 228 ? -14.281 -7.149 -9.342 1.00 98.56 228 HIS A CA 1
ATOM 1792 C C . HIS A 1 228 ? -15.073 -6.423 -10.419 1.00 98.56 228 HIS A C 1
ATOM 1794 O O . HIS A 1 228 ? -15.966 -7.007 -11.031 1.00 98.56 228 HIS A O 1
ATOM 1800 N N . ALA A 1 229 ? -14.752 -5.151 -10.642 1.00 98.19 229 ALA A N 1
ATOM 1801 C CA . ALA A 1 229 ? -15.316 -4.356 -11.722 1.00 98.19 229 ALA A CA 1
ATOM 1802 C C . ALA A 1 229 ? -14.230 -3.974 -12.732 1.00 98.19 229 ALA A C 1
ATOM 1804 O O . ALA A 1 229 ? -13.110 -3.626 -12.355 1.00 98.19 229 ALA A O 1
ATOM 1805 N N . VAL A 1 230 ? -14.582 -4.012 -14.017 1.00 98.12 230 VAL A N 1
ATOM 1806 C CA . VAL A 1 230 ? -13.741 -3.543 -15.124 1.00 98.12 230 VAL A CA 1
ATOM 1807 C C . VAL A 1 230 ? -14.380 -2.282 -15.696 1.00 98.12 230 VAL A C 1
ATOM 1809 O O . VAL A 1 230 ? -15.511 -2.323 -16.176 1.00 98.12 230 VAL A O 1
ATOM 1812 N N . LEU A 1 231 ? -13.665 -1.166 -15.607 1.00 96.12 231 LEU A N 1
ATOM 1813 C CA . LEU A 1 231 ? -14.087 0.171 -16.014 1.00 96.12 231 LEU A CA 1
ATOM 1814 C C . LEU A 1 231 ? -13.430 0.513 -17.354 1.00 96.12 231 LEU A C 1
ATOM 1816 O O . LEU A 1 231 ? -12.236 0.266 -17.520 1.00 96.12 231 LEU A O 1
ATOM 1820 N N . THR A 1 232 ? -14.195 1.048 -18.306 1.00 87.25 232 THR A N 1
ATOM 1821 C CA . THR A 1 232 ? -13.736 1.265 -19.692 1.00 87.25 232 THR A CA 1
ATOM 1822 C C . THR A 1 232 ? -13.598 2.726 -20.111 1.00 87.25 232 THR A C 1
ATOM 1824 O O . THR A 1 232 ? -12.995 2.971 -21.151 1.00 87.25 232 THR A O 1
ATOM 1827 N N . ASP A 1 233 ? -14.099 3.673 -19.314 1.00 60.53 233 ASP A N 1
ATOM 1828 C CA . ASP A 1 233 ? -14.144 5.103 -19.650 1.00 60.53 233 ASP A CA 1
ATOM 1829 C C . ASP A 1 233 ? -13.440 5.955 -18.584 1.00 60.53 233 ASP A C 1
ATOM 1831 O O . ASP A 1 233 ? -13.847 5.874 -17.401 1.00 60.53 233 ASP A O 1
#

Foldseek 3Di:
DLLADDDQVVLVVLCVVVVVLVDRDGGFDFHSQCHVADLDLQGAQVSVVVSLLRLLQRVQQVLLVVVVCCVVRVDDQAQAEAEDFESSLSNRQCNQQPQCVVSHPDDGDADNLRHHQEYEFQLYWYQDLVSADLSRDHAYEYEFECPAQQRHQAWAWGSNHDPPGNNTGIIGHPVNNLVSCVVSQAHYEYEYEYPDYSVCRCVCSPPVVVVVSVSSVCSVVVDRDRYYDYHHD

Solvent-accessible surface area (backbone atoms only — not comparable to full-atom values): 12341 Å² total; per-residue (Å²): 76,66,38,39,50,83,63,35,71,78,38,44,67,42,28,53,52,38,40,74,75,74,42,89,57,81,60,68,74,59,59,49,68,29,47,100,49,60,81,45,40,90,15,46,38,71,57,53,52,45,32,42,40,43,28,17,42,37,50,47,43,52,51,31,51,51,57,73,40,17,84,82,70,69,54,57,75,75,68,38,68,48,70,25,40,34,45,42,8,26,17,41,44,45,49,65,38,51,60,58,86,81,57,52,87,66,92,64,78,64,58,94,84,64,61,60,54,24,38,37,27,17,37,22,40,37,76,55,74,79,51,55,39,99,88,63,62,54,35,35,42,30,32,32,15,70,54,22,65,55,49,33,32,38,75,37,30,39,46,68,31,55,90,87,33,57,19,39,40,61,30,33,2,50,53,44,47,45,57,52,39,47,76,70,73,41,33,28,36,38,41,34,33,52,92,29,33,66,82,49,20,48,43,50,63,76,74,44,44,66,61,54,55,51,51,54,51,42,52,74,72,65,58,80,50,74,46,78,47,80,43,80,128

pLDDT: mean 97.35, std 3.1, range [60.53, 98.94]

Mean predicted aligned error: 2.53 Å